Protein AF-Q1IQP2-F1 (afdb_monomer_lite)

Secondary structure (DSSP, 8-state):
--HHHHHHHHHHHHHHHHHSTTS-HHHHS-TTHHHHHH-HHHHHHHHHHHHHHHHHHHHHHTTPPPPPGGGSGGGG-----GGGS-HHHHHHHHHHHHHHHHHHHHTT----HHHHHHHHHTTPPP----HHHHHHHHHHHHHHHHHHHHTTTS-SS------S-TTS-HHHHHHHHHHHHHHHHHHHHT----------------

Structure (mmCIF, N/CA/C/O backbone):
data_AF-Q1IQP2-F1
#
_entry.id   AF-Q1IQP2-F1
#
loop_
_atom_site.group_PDB
_atom_site.id
_atom_site.type_symbol
_atom_site.label_atom_id
_atom_site.label_alt_id
_atom_site.label_comp_id
_atom_site.label_asym_id
_atom_site.label_entity_id
_atom_site.label_seq_id
_atom_site.pdbx_PDB_ins_code
_atom_site.Cartn_x
_atom_site.Cartn_y
_atom_site.Cartn_z
_atom_site.occupancy
_atom_site.B_iso_or_equiv
_atom_site.auth_seq_id
_atom_site.auth_comp_id
_atom_site.auth_asym_id
_atom_site.auth_atom_id
_atom_site.pdbx_PDB_model_num
ATOM 1 N N . MET A 1 1 ? -39.418 18.381 -36.602 1.00 51.91 1 MET A N 1
ATOM 2 C CA . MET A 1 1 ? -38.418 18.465 -35.511 1.00 51.91 1 MET A CA 1
ATOM 3 C C . MET A 1 1 ? -37.512 19.643 -35.802 1.00 51.91 1 MET A C 1
ATOM 5 O O . MET A 1 1 ? -36.887 19.654 -36.855 1.00 51.91 1 MET A O 1
ATOM 9 N N . THR A 1 2 ? -37.503 20.653 -34.937 1.00 49.53 2 THR A N 1
ATOM 10 C CA . THR A 1 2 ? -36.694 21.859 -35.136 1.00 49.53 2 THR A CA 1
ATOM 11 C C . THR A 1 2 ? -35.217 21.570 -34.835 1.00 49.53 2 THR A C 1
ATOM 13 O O . THR A 1 2 ? -34.918 20.785 -33.930 1.00 49.53 2 THR A O 1
ATOM 16 N N . PRO A 1 3 ? -34.275 22.181 -35.574 1.00 57.91 3 PRO A N 1
ATOM 17 C CA . PRO A 1 3 ? -32.841 21.912 -35.436 1.00 57.91 3 PRO A CA 1
ATOM 18 C C . PRO A 1 3 ? -32.289 22.174 -34.020 1.00 57.91 3 PRO A C 1
ATOM 20 O O . PRO A 1 3 ? -31.326 21.527 -33.619 1.00 57.91 3 PRO A O 1
ATOM 23 N N . GLY A 1 4 ? -32.945 23.018 -33.213 1.00 57.78 4 GLY A N 1
ATOM 24 C CA . GLY A 1 4 ? -32.554 23.281 -31.821 1.00 57.78 4 GLY A CA 1
ATOM 25 C C . GLY A 1 4 ? -32.746 22.107 -30.847 1.00 57.78 4 GLY A C 1
ATOM 26 O O . GLY A 1 4 ? -31.993 21.986 -29.886 1.00 57.78 4 GLY A O 1
ATOM 27 N N . GLY A 1 5 ? -33.691 21.193 -31.100 1.00 56.00 5 GLY A N 1
ATOM 28 C CA . GLY A 1 5 ? -33.971 20.076 -30.182 1.00 56.00 5 GLY A CA 1
ATOM 29 C C . GLY A 1 5 ? -32.922 18.957 -30.211 1.00 56.00 5 GLY A C 1
ATOM 30 O O . GLY A 1 5 ? -32.748 18.244 -29.227 1.00 56.00 5 GLY A O 1
ATOM 31 N N . ARG A 1 6 ? -32.191 18.809 -31.325 1.00 57.62 6 ARG A N 1
ATOM 32 C CA . ARG A 1 6 ? -31.167 17.760 -31.489 1.00 57.62 6 ARG A CA 1
ATOM 33 C C . ARG A 1 6 ? -29.842 18.109 -30.806 1.00 57.62 6 ARG A C 1
ATOM 35 O O . ARG A 1 6 ? -29.154 17.206 -30.344 1.00 57.62 6 ARG A O 1
ATOM 42 N N . LEU A 1 7 ? -29.513 19.399 -30.695 1.00 60.53 7 LEU A N 1
ATOM 43 C CA . LEU A 1 7 ? -28.287 19.856 -30.034 1.00 60.53 7 LEU A CA 1
ATOM 44 C C . LEU A 1 7 ? -28.379 19.716 -28.505 1.00 60.53 7 LEU A C 1
ATOM 46 O O . LEU A 1 7 ? -27.435 19.262 -27.866 1.00 60.53 7 LEU A O 1
ATOM 50 N N . ALA A 1 8 ? -29.540 20.038 -27.925 1.00 60.44 8 ALA A N 1
ATOM 51 C CA . ALA A 1 8 ? -29.762 19.937 -26.482 1.00 60.44 8 ALA A CA 1
ATOM 52 C C . ALA A 1 8 ? -29.688 18.484 -25.976 1.00 60.44 8 ALA A C 1
ATOM 54 O O . ALA A 1 8 ? -29.103 18.229 -24.926 1.00 60.44 8 ALA A O 1
ATOM 55 N N . LEU A 1 9 ? -30.207 17.520 -26.749 1.00 57.91 9 LEU A N 1
ATOM 56 C CA . LEU A 1 9 ? -30.157 16.098 -26.390 1.00 57.91 9 LEU A CA 1
ATOM 57 C C . LEU A 1 9 ? -28.721 15.535 -26.428 1.00 57.91 9 LEU A C 1
ATOM 59 O O . LEU A 1 9 ? -28.349 14.740 -25.569 1.00 57.91 9 LEU A O 1
ATOM 63 N N . ALA A 1 10 ? -27.896 15.974 -27.387 1.00 59.16 10 ALA A N 1
ATOM 64 C CA . ALA A 1 10 ? -26.500 15.544 -27.522 1.00 59.16 10 ALA A CA 1
ATOM 65 C C . ALA A 1 10 ? -25.591 16.091 -26.401 1.00 59.16 10 ALA A C 1
ATOM 67 O O . ALA A 1 10 ? -24.687 15.392 -25.938 1.00 59.16 10 ALA A O 1
ATOM 68 N N . ILE A 1 11 ? -25.862 17.310 -25.920 1.00 60.25 11 ILE A N 1
ATOM 69 C CA . ILE A 1 11 ? -25.155 17.910 -24.776 1.00 60.25 11 ILE A CA 1
ATOM 70 C C . ILE A 1 11 ? -25.535 17.193 -23.469 1.00 60.25 11 ILE A C 1
ATOM 72 O O . ILE A 1 11 ? -24.675 16.936 -22.632 1.00 60.25 11 ILE A O 1
ATOM 76 N N . TRP A 1 12 ? -26.800 16.791 -23.310 1.00 58.03 12 TRP A N 1
ATOM 77 C CA . TRP A 1 12 ? -27.242 16.037 -22.131 1.00 58.03 12 TRP A CA 1
ATOM 78 C C . TRP A 1 12 ? -26.679 14.605 -22.095 1.00 58.03 12 TRP A C 1
ATOM 80 O O . TRP A 1 12 ? -26.228 14.142 -21.051 1.00 58.03 12 TRP A O 1
ATOM 90 N N . LEU A 1 13 ? -26.619 13.923 -23.245 1.00 56.22 13 LEU A N 1
ATOM 91 C CA . LEU A 1 13 ? -26.043 12.575 -23.353 1.00 56.22 13 LEU A CA 1
ATOM 92 C C . LEU A 1 13 ? -24.529 12.540 -23.093 1.00 56.22 13 LEU A C 1
ATOM 94 O O . LEU A 1 13 ? -24.046 11.580 -22.498 1.00 56.22 13 LEU A O 1
ATOM 98 N N . THR A 1 14 ? -23.787 13.585 -23.470 1.00 57.03 14 THR A N 1
ATOM 99 C CA . THR A 1 14 ? -22.344 13.678 -23.178 1.00 57.03 14 THR A CA 1
ATOM 100 C C . THR A 1 14 ? -22.056 14.055 -21.720 1.00 57.03 14 THR A C 1
ATOM 102 O O . THR A 1 14 ? -21.098 13.530 -21.147 1.00 57.03 14 THR A O 1
ATOM 105 N N . LEU A 1 15 ? -22.907 14.866 -21.072 1.00 52.84 15 LEU A N 1
ATOM 106 C CA . LEU A 1 15 ? -22.779 15.168 -19.637 1.00 52.84 15 LEU A CA 1
ATOM 107 C C . LEU A 1 15 ? -23.058 13.956 -18.729 1.00 52.84 15 LEU A C 1
ATOM 109 O O . LEU A 1 15 ? -22.450 13.841 -17.669 1.00 52.84 15 LEU A O 1
ATOM 113 N N . CYS A 1 16 ? -23.941 13.034 -19.124 1.00 49.56 16 CYS A N 1
ATOM 114 C CA . CYS A 1 16 ? -24.227 11.842 -18.316 1.00 49.56 16 CYS A CA 1
ATOM 115 C C . CYS A 1 16 ? -23.138 10.759 -18.409 1.00 49.56 16 CYS A C 1
ATOM 117 O O . CYS A 1 16 ? -22.973 9.986 -17.467 1.00 49.56 16 CYS A O 1
ATOM 119 N N . THR A 1 17 ? -22.361 10.696 -19.496 1.00 50.50 17 THR A N 1
ATOM 120 C CA . THR A 1 17 ? -21.299 9.683 -19.641 1.00 50.50 17 THR A CA 1
ATOM 121 C C . THR A 1 17 ? -20.035 9.980 -18.837 1.00 50.50 17 THR A C 1
ATOM 123 O O . THR A 1 17 ? -19.325 9.047 -18.482 1.00 50.50 17 THR A O 1
ATOM 126 N N . THR A 1 18 ? -19.742 11.238 -18.496 1.00 50.31 18 THR A N 1
ATOM 127 C CA . THR A 1 18 ? -18.524 11.577 -17.732 1.00 50.31 18 THR A CA 1
ATOM 128 C C . THR A 1 18 ? -18.673 11.360 -16.227 1.00 50.31 18 THR A C 1
ATOM 130 O O . THR A 1 18 ? -17.676 11.133 -15.548 1.00 50.31 18 THR A O 1
ATOM 133 N N . ILE A 1 19 ? -19.902 11.352 -15.701 1.00 51.56 19 ILE A N 1
ATOM 134 C CA . ILE A 1 19 ? -20.169 11.155 -14.264 1.00 51.56 19 ILE A CA 1
ATOM 135 C C . ILE A 1 19 ? -20.046 9.668 -13.860 1.00 51.56 19 ILE A C 1
ATOM 137 O O . ILE A 1 19 ? -19.791 9.360 -12.701 1.00 51.56 19 ILE A O 1
ATOM 141 N N . LEU A 1 20 ? -20.143 8.733 -14.814 1.00 47.81 20 LEU A N 1
ATOM 142 C CA . LEU A 1 20 ? -20.064 7.282 -14.568 1.00 47.81 20 LEU A CA 1
ATOM 143 C C . LEU A 1 20 ? -18.645 6.684 -14.671 1.00 47.81 20 LEU A C 1
ATOM 145 O O . LEU A 1 20 ? -18.439 5.543 -14.266 1.00 47.81 20 LEU A O 1
ATOM 149 N N . VAL A 1 21 ? -17.658 7.415 -15.205 1.00 48.56 21 VAL A N 1
ATOM 150 C CA . VAL A 1 21 ? -16.350 6.845 -15.613 1.00 48.56 21 VAL A CA 1
ATOM 151 C C . VAL A 1 21 ? -15.321 6.727 -14.476 1.00 48.56 21 VAL A C 1
ATOM 153 O O . VAL A 1 21 ? -14.267 6.135 -14.676 1.00 48.56 21 VAL A O 1
ATOM 156 N N . ALA A 1 22 ? -15.616 7.182 -13.258 1.00 52.50 22 ALA A N 1
ATOM 157 C CA . ALA A 1 22 ? -14.663 7.088 -12.144 1.00 52.50 22 ALA A CA 1
ATOM 158 C C . ALA A 1 22 ? -15.268 6.561 -10.835 1.00 52.50 22 ALA A C 1
ATOM 160 O O . ALA A 1 22 ? -14.776 6.883 -9.757 1.00 52.50 22 ALA A O 1
ATOM 161 N N . GLN A 1 23 ? -16.318 5.734 -10.893 1.00 52.47 23 GLN A N 1
ATOM 162 C CA . GLN A 1 23 ? -16.555 4.832 -9.765 1.00 52.47 23 GLN A CA 1
ATOM 163 C C . GLN A 1 23 ? -15.395 3.834 -9.742 1.00 52.47 23 GLN A C 1
ATOM 165 O O . GLN A 1 23 ? -15.317 2.951 -10.597 1.00 52.47 23 GLN A O 1
ATOM 170 N N . GLU A 1 24 ? -14.465 4.019 -8.805 1.00 63.03 24 GLU A N 1
ATOM 171 C CA . GLU A 1 24 ? -13.370 3.084 -8.556 1.00 63.03 24 GLU A CA 1
ATOM 172 C C . GLU A 1 24 ? -13.949 1.677 -8.411 1.00 63.03 24 GLU A C 1
ATOM 174 O O . GLU A 1 24 ? -14.655 1.373 -7.446 1.00 63.03 24 GLU A O 1
ATOM 179 N N . ARG A 1 25 ? -13.698 0.813 -9.405 1.00 63.56 25 ARG A N 1
ATOM 180 C CA . ARG A 1 25 ? -14.297 -0.532 -9.476 1.00 63.56 25 ARG A CA 1
ATOM 181 C C . ARG A 1 25 ? -14.018 -1.353 -8.213 1.00 63.56 25 ARG A C 1
ATOM 183 O O . ARG A 1 25 ? -14.823 -2.214 -7.865 1.00 63.56 25 ARG A O 1
ATOM 190 N N . HIS A 1 26 ? -12.918 -1.059 -7.523 1.00 64.88 26 HIS A N 1
ATOM 191 C CA . HIS A 1 26 ? -12.489 -1.702 -6.278 1.00 64.88 26 HIS A CA 1
ATOM 192 C C . HIS A 1 26 ? -13.275 -1.227 -5.038 1.00 64.88 26 HIS A C 1
ATOM 194 O O . HIS A 1 26 ? -13.291 -1.930 -4.035 1.00 64.88 26 HIS A O 1
ATOM 200 N N . LEU A 1 27 ? -13.963 -0.080 -5.079 1.00 66.81 27 LEU A N 1
ATOM 201 C CA . LEU A 1 27 ? -14.775 0.403 -3.951 1.00 66.81 27 LEU A CA 1
ATOM 202 C C . LEU A 1 27 ? -16.202 -0.160 -3.960 1.00 66.81 27 LEU A C 1
ATOM 204 O O . LEU A 1 27 ? -16.804 -0.315 -2.904 1.00 66.81 27 LEU A O 1
ATOM 208 N N . GLY A 1 28 ? -16.753 -0.466 -5.139 1.00 66.81 28 GLY A N 1
ATOM 209 C CA . GLY A 1 28 ? -18.171 -0.814 -5.276 1.00 66.81 28 GLY A CA 1
ATOM 210 C C . GLY A 1 28 ? -18.542 -2.254 -4.907 1.00 66.81 28 GLY A C 1
ATOM 211 O O . GLY A 1 28 ? -19.655 -2.474 -4.447 1.00 66.81 28 GLY A O 1
ATOM 212 N N . ASN A 1 29 ? -17.642 -3.225 -5.113 1.00 67.62 29 ASN A N 1
ATOM 213 C CA . ASN A 1 29 ? -17.942 -4.664 -4.982 1.00 67.62 29 ASN A CA 1
ATOM 214 C C . ASN A 1 29 ? -16.791 -5.502 -4.390 1.00 67.62 29 ASN A C 1
ATOM 216 O O . ASN A 1 29 ? -16.867 -6.731 -4.385 1.00 67.62 29 ASN A O 1
ATOM 220 N N . ASP A 1 30 ? -15.704 -4.879 -3.930 1.00 82.19 30 ASP A N 1
ATOM 221 C CA . ASP A 1 30 ? -14.580 -5.625 -3.363 1.00 82.19 30 ASP A CA 1
ATOM 222 C C . ASP A 1 30 ? -14.780 -5.858 -1.860 1.00 82.19 30 ASP A C 1
ATOM 224 O O . ASP A 1 30 ? -15.168 -4.948 -1.126 1.00 82.19 30 ASP A O 1
ATOM 228 N N . SER A 1 31 ? -14.464 -7.058 -1.369 1.00 87.19 31 SER A N 1
ATOM 229 C CA . SER A 1 31 ? -14.453 -7.340 0.070 1.00 87.19 31 SER A CA 1
ATOM 230 C C . SER A 1 31 ? -13.366 -6.554 0.818 1.00 87.19 31 SER A C 1
ATOM 232 O O . SER A 1 31 ? -13.430 -6.441 2.037 1.00 87.19 31 SER A O 1
ATOM 234 N N . ALA A 1 32 ? -12.397 -5.968 0.105 1.00 92.94 32 ALA A N 1
ATOM 235 C CA . ALA A 1 32 ? -11.432 -5.018 0.653 1.00 92.94 32 ALA A CA 1
ATOM 236 C C . ALA A 1 32 ? -11.976 -3.579 0.799 1.00 92.94 32 ALA A C 1
ATOM 238 O O . ALA A 1 32 ? -11.322 -2.752 1.430 1.00 92.94 32 ALA A O 1
ATOM 239 N N . SER A 1 33 ? -13.169 -3.265 0.276 1.00 91.31 33 SER A N 1
ATOM 240 C CA . SER A 1 33 ? -13.751 -1.908 0.325 1.00 91.31 33 SER A CA 1
ATOM 241 C C . SER A 1 33 ? -13.885 -1.353 1.751 1.00 91.31 33 SER A C 1
ATOM 243 O O . SER A 1 33 ? -13.583 -0.183 1.996 1.00 91.31 33 SER A O 1
ATOM 245 N N . THR A 1 34 ? -14.244 -2.206 2.715 1.00 92.19 34 THR A N 1
ATOM 246 C CA . THR A 1 34 ? -14.273 -1.866 4.145 1.00 92.19 34 THR A CA 1
ATOM 247 C C . THR A 1 34 ? -12.898 -1.431 4.654 1.00 92.19 34 THR A C 1
ATOM 249 O O . THR A 1 34 ? -12.796 -0.456 5.390 1.00 92.19 34 THR A O 1
ATOM 252 N N . LEU A 1 35 ? -11.823 -2.098 4.225 1.00 94.12 35 LEU A N 1
ATOM 253 C CA . LEU A 1 35 ? -10.461 -1.734 4.615 1.00 94.12 35 LEU A CA 1
ATOM 254 C C . LEU A 1 35 ? -10.034 -0.392 4.008 1.00 94.12 35 LEU A C 1
ATOM 256 O O . LEU A 1 35 ? -9.416 0.410 4.700 1.00 94.12 35 LEU A O 1
ATOM 260 N N . PHE A 1 36 ? -10.388 -0.127 2.749 1.00 93.38 36 PHE A N 1
ATOM 261 C CA . PHE A 1 36 ? -10.094 1.155 2.094 1.00 93.38 36 PHE A CA 1
ATOM 262 C C . PHE A 1 36 ? -10.848 2.317 2.740 1.00 93.38 36 PHE A C 1
ATOM 264 O O . PHE A 1 36 ? -10.305 3.408 2.879 1.00 93.38 36 PHE A O 1
ATOM 271 N N . THR A 1 37 ? -12.071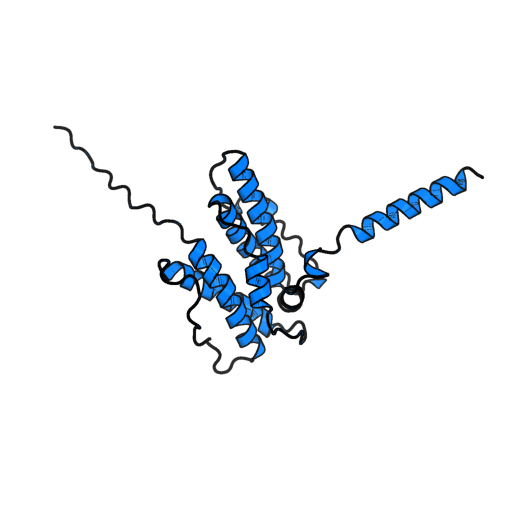 2.054 3.203 1.00 91.44 37 THR A N 1
ATOM 272 C CA . THR A 1 37 ? -12.873 3.034 3.943 1.00 91.44 37 THR A CA 1
ATOM 273 C C . THR A 1 37 ? -12.269 3.344 5.314 1.00 91.44 37 THR A C 1
ATOM 275 O O . THR A 1 37 ? -12.331 4.480 5.762 1.00 91.44 37 THR A O 1
ATOM 278 N N . GLU A 1 38 ? -11.683 2.356 5.988 1.00 93.06 38 GLU A N 1
ATOM 279 C CA . GLU A 1 38 ? -11.143 2.501 7.348 1.00 93.06 38 GLU A CA 1
ATOM 280 C C . GLU A 1 38 ? -9.680 2.986 7.372 1.00 93.06 38 GLU A C 1
ATOM 282 O O . GLU A 1 38 ? -9.243 3.598 8.347 1.00 93.06 38 GLU A O 1
ATOM 287 N N . SER A 1 39 ? -8.913 2.744 6.304 1.00 95.44 39 SER A N 1
ATOM 288 C CA . SER A 1 39 ? -7.498 3.111 6.209 1.00 95.44 39 SER A CA 1
ATOM 289 C C . SER A 1 39 ? -7.176 3.829 4.891 1.00 95.44 39 SER A C 1
ATOM 291 O O . SER A 1 39 ? -6.975 3.177 3.858 1.00 95.44 39 SER A O 1
ATOM 293 N N . PRO A 1 40 ? -7.018 5.169 4.930 1.00 96.06 40 PRO A N 1
ATOM 294 C CA . PRO A 1 40 ? -6.447 5.936 3.828 1.00 96.06 40 PRO A CA 1
ATOM 295 C C . PRO A 1 40 ? -5.109 5.365 3.341 1.00 96.06 40 PRO A C 1
ATOM 297 O O . PRO A 1 40 ? -4.851 5.376 2.138 1.00 96.06 40 PRO A O 1
ATOM 300 N N . PHE A 1 41 ? -4.269 4.840 4.246 1.00 97.69 41 PHE A N 1
ATOM 301 C CA . PHE A 1 41 ? -3.034 4.150 3.872 1.00 97.69 41 PHE A CA 1
ATOM 302 C C . PHE A 1 41 ? -3.311 2.942 2.973 1.00 97.69 41 PHE A C 1
ATOM 304 O O . PHE A 1 41 ? -2.711 2.832 1.907 1.00 97.69 41 PHE A O 1
ATOM 311 N N . ALA A 1 42 ? -4.211 2.038 3.374 1.00 97.00 42 ALA A N 1
ATOM 312 C CA . ALA A 1 42 ? -4.527 0.837 2.601 1.00 97.00 42 ALA A CA 1
ATOM 313 C C . ALA A 1 42 ? -5.134 1.176 1.230 1.00 97.00 42 ALA A C 1
ATOM 315 O O . ALA A 1 42 ? -4.808 0.526 0.235 1.00 97.00 42 ALA A O 1
ATOM 316 N N . HIS A 1 43 ? -5.969 2.219 1.168 1.00 96.25 43 HIS A N 1
ATOM 317 C CA . HIS A 1 43 ? -6.518 2.728 -0.091 1.00 96.25 43 HIS A CA 1
ATOM 318 C C . HIS A 1 43 ? -5.406 3.235 -1.012 1.00 96.25 43 HIS A C 1
ATOM 320 O O . HIS A 1 43 ? -5.265 2.761 -2.139 1.00 96.25 43 HIS A O 1
ATOM 326 N N . GLY A 1 44 ? -4.549 4.126 -0.506 1.00 97.50 44 GLY A N 1
ATOM 327 C CA . GLY A 1 44 ? -3.403 4.623 -1.261 1.00 97.50 44 GLY A CA 1
ATOM 328 C C . GLY A 1 44 ? -2.490 3.493 -1.720 1.00 97.50 44 GLY A C 1
ATOM 329 O O . GLY A 1 44 ? -2.092 3.467 -2.881 1.00 97.50 44 GLY A O 1
ATOM 330 N N . TYR A 1 45 ? -2.215 2.523 -0.845 1.00 98.25 45 TYR A N 1
ATOM 331 C CA . TYR A 1 45 ? -1.403 1.347 -1.150 1.00 98.25 45 TYR A CA 1
ATOM 332 C C . TYR A 1 45 ? -1.931 0.569 -2.352 1.00 98.25 45 TYR A C 1
ATOM 334 O O . TYR A 1 45 ? -1.147 0.243 -3.240 1.00 98.25 45 TYR A O 1
ATOM 342 N N . MET A 1 46 ? -3.237 0.318 -2.424 1.00 97.12 46 MET A N 1
ATOM 343 C CA . MET A 1 46 ? -3.831 -0.409 -3.545 1.00 97.12 46 MET A CA 1
ATOM 344 C C . MET A 1 46 ? -3.614 0.321 -4.882 1.00 97.12 46 MET A C 1
ATOM 346 O O . MET A 1 46 ? -3.117 -0.281 -5.834 1.00 97.12 46 MET A O 1
ATOM 350 N N . HIS A 1 47 ? -3.885 1.630 -4.937 1.00 96.75 47 HIS A N 1
ATOM 351 C CA . HIS A 1 47 ? -3.660 2.436 -6.147 1.00 96.75 47 HIS A CA 1
ATOM 352 C C . HIS A 1 47 ? -2.188 2.534 -6.528 1.00 96.75 47 HIS A C 1
ATOM 354 O O . HIS A 1 47 ? -1.824 2.443 -7.701 1.00 96.75 47 HIS A O 1
ATOM 360 N N . GLY A 1 48 ? -1.331 2.715 -5.524 1.00 98.19 48 GLY A N 1
ATOM 361 C CA . GLY A 1 48 ? 0.108 2.703 -5.705 1.00 98.19 48 GLY A CA 1
ATOM 362 C C . GLY A 1 48 ? 0.550 1.398 -6.342 1.00 98.19 48 GLY A C 1
ATOM 363 O O . GLY A 1 48 ? 1.238 1.419 -7.355 1.00 98.19 48 GLY A O 1
ATOM 364 N N . TYR A 1 49 ? 0.117 0.270 -5.781 1.00 98.19 49 TYR A N 1
ATOM 365 C CA . TYR A 1 49 ? 0.473 -1.059 -6.257 1.00 98.19 49 TYR A CA 1
ATOM 366 C C . TYR A 1 49 ? 0.029 -1.296 -7.699 1.00 98.19 49 TYR A C 1
ATOM 368 O O . TYR A 1 49 ? 0.839 -1.759 -8.497 1.00 98.19 49 TYR A O 1
ATOM 376 N N . GLU A 1 50 ? -1.202 -0.936 -8.068 1.00 97.44 50 GLU A N 1
ATOM 377 C CA . GLU A 1 50 ? -1.673 -1.026 -9.458 1.00 97.44 50 GLU A CA 1
ATOM 378 C C . GLU A 1 50 ? -0.806 -0.217 -10.420 1.00 97.44 50 GLU A C 1
ATOM 380 O O . GLU A 1 50 ? -0.354 -0.748 -11.437 1.00 97.44 50 GLU A O 1
ATOM 385 N N . ALA A 1 51 ? -0.525 1.042 -10.077 1.00 97.94 51 ALA A N 1
ATOM 386 C CA . ALA A 1 51 ? 0.325 1.898 -10.891 1.00 97.94 51 ALA A CA 1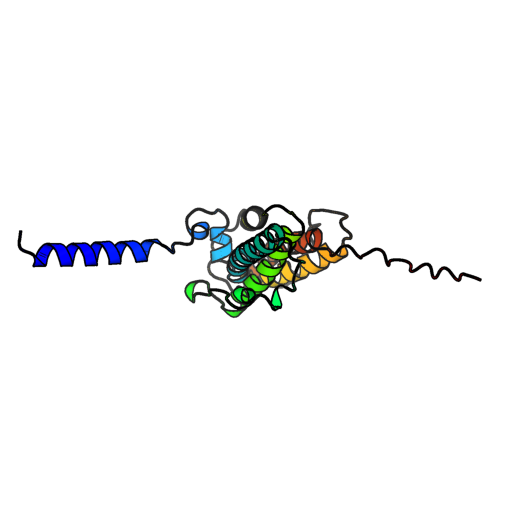
ATOM 387 C C . ALA A 1 51 ? 1.741 1.313 -11.009 1.00 97.94 51 ALA A C 1
ATOM 389 O O . ALA A 1 51 ? 2.251 1.136 -12.112 1.00 97.94 51 ALA A O 1
ATOM 390 N N . GLY A 1 52 ? 2.360 0.948 -9.887 1.00 98.19 52 GLY A N 1
ATOM 391 C CA . GLY A 1 52 ? 3.695 0.361 -9.861 1.00 98.19 52 GLY A CA 1
ATOM 392 C C . GLY A 1 52 ? 3.788 -0.914 -10.691 1.00 98.19 52 GLY A C 1
ATOM 393 O O . GLY A 1 52 ? 4.697 -1.038 -11.509 1.00 98.19 52 GLY A O 1
ATOM 394 N N . PHE A 1 53 ? 2.828 -1.827 -10.531 1.00 98.19 53 PHE A N 1
ATOM 395 C CA . PHE A 1 53 ? 2.775 -3.082 -11.278 1.00 98.19 53 PHE A CA 1
ATOM 396 C C . PHE A 1 53 ? 2.653 -2.830 -12.781 1.00 98.19 53 PHE A C 1
ATOM 398 O O . PHE A 1 53 ? 3.409 -3.399 -13.561 1.00 98.19 53 PHE A O 1
ATOM 405 N N . HIS A 1 54 ? 1.769 -1.915 -13.187 1.00 97.88 54 HIS A N 1
ATOM 406 C CA . HIS A 1 54 ? 1.618 -1.526 -14.587 1.00 97.88 54 HIS A CA 1
ATOM 407 C C . HIS A 1 54 ? 2.922 -0.976 -15.189 1.00 97.88 54 HIS A C 1
ATOM 409 O O . HIS A 1 54 ? 3.315 -1.374 -16.284 1.00 97.88 54 HIS A O 1
ATOM 415 N N . PHE A 1 55 ? 3.622 -0.088 -14.476 1.00 98.12 55 PHE A N 1
ATOM 416 C CA . PHE A 1 55 ? 4.890 0.465 -14.961 1.00 98.12 55 PHE A CA 1
ATOM 417 C C . PHE A 1 55 ? 6.031 -0.555 -14.966 1.00 98.12 55 PHE A C 1
ATOM 419 O O . PHE A 1 55 ? 6.891 -0.484 -15.843 1.00 98.12 55 PHE A O 1
ATOM 426 N N . GLY A 1 56 ? 6.049 -1.488 -14.013 1.00 97.69 56 GLY A N 1
ATOM 427 C CA . GLY A 1 56 ? 7.023 -2.577 -13.988 1.00 97.69 56 GLY A CA 1
ATOM 428 C C . GLY A 1 56 ? 6.816 -3.555 -15.144 1.00 97.69 56 GLY A C 1
ATOM 429 O O . GLY A 1 56 ? 7.777 -3.894 -15.826 1.00 97.69 56 GLY A O 1
ATOM 430 N N . ASP A 1 57 ? 5.566 -3.930 -15.421 1.00 98.00 57 ASP A N 1
ATOM 431 C CA . ASP A 1 57 ? 5.19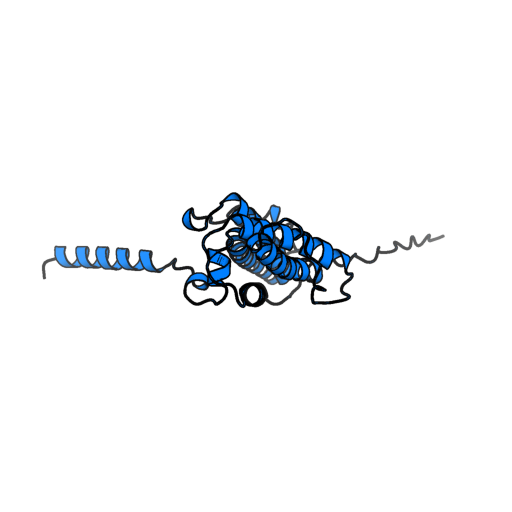1 -4.784 -16.556 1.00 98.00 57 ASP A CA 1
ATOM 432 C C . ASP A 1 57 ? 5.526 -4.113 -17.897 1.00 98.00 57 ASP A C 1
ATOM 434 O O . ASP A 1 57 ? 6.112 -4.732 -18.782 1.00 98.00 57 ASP A O 1
ATOM 438 N N . LEU A 1 58 ? 5.259 -2.809 -18.027 1.00 98.00 58 LEU A N 1
ATOM 439 C CA . LEU A 1 58 ? 5.646 -2.044 -19.212 1.00 98.00 58 LEU A CA 1
ATOM 440 C C . LEU A 1 58 ? 7.167 -2.029 -19.426 1.00 98.00 58 LEU A C 1
ATOM 442 O O . LEU A 1 58 ? 7.630 -2.200 -20.554 1.00 98.00 58 LEU A O 1
ATOM 446 N N . ASP A 1 59 ? 7.955 -1.798 -18.372 1.00 97.50 59 ASP A N 1
ATOM 447 C CA . ASP A 1 59 ? 9.416 -1.820 -18.481 1.00 97.50 59 ASP A CA 1
ATOM 448 C C . ASP A 1 59 ? 9.920 -3.227 -18.855 1.00 97.50 59 ASP A C 1
ATOM 450 O O . ASP A 1 59 ? 10.763 -3.339 -19.748 1.00 97.50 59 ASP A O 1
ATOM 454 N N . LEU A 1 60 ? 9.341 -4.286 -18.273 1.00 96.06 60 LEU A N 1
ATOM 455 C CA . LEU A 1 60 ? 9.640 -5.681 -18.609 1.00 96.06 60 LEU A CA 1
ATOM 456 C C . LEU A 1 60 ? 9.345 -5.990 -20.089 1.00 96.06 60 LEU A C 1
ATOM 458 O O . LEU A 1 60 ? 10.211 -6.500 -20.799 1.00 96.06 60 LEU A O 1
ATOM 462 N N . GLN A 1 61 ? 8.160 -5.624 -20.587 1.00 97.25 61 GLN A N 1
ATOM 463 C CA . GLN A 1 61 ? 7.746 -5.847 -21.982 1.00 97.25 61 GLN A CA 1
ATOM 464 C C . GLN A 1 61 ? 8.612 -5.090 -22.995 1.00 97.25 61 GLN A C 1
ATOM 466 O O . GLN A 1 61 ? 8.809 -5.552 -24.119 1.00 97.25 61 GLN A O 1
ATOM 471 N N . LEU A 1 62 ? 9.140 -3.927 -22.608 1.00 97.88 62 LEU A N 1
ATOM 472 C CA . LEU A 1 62 ? 10.039 -3.125 -23.438 1.00 97.88 62 LEU A CA 1
ATOM 473 C C . LEU A 1 62 ? 11.517 -3.525 -23.292 1.00 97.88 62 LEU A C 1
ATOM 475 O O . LEU A 1 62 ? 12.371 -2.870 -23.892 1.00 97.88 62 LEU A O 1
ATOM 479 N N . GLY A 1 63 ? 11.832 -4.556 -22.500 1.00 96.69 63 GLY A N 1
ATOM 480 C CA . GLY A 1 63 ? 13.203 -5.007 -22.255 1.00 96.69 63 GLY A CA 1
ATOM 481 C C . GLY A 1 63 ? 14.067 -3.960 -21.547 1.00 96.69 63 GLY A C 1
ATOM 482 O O . GLY A 1 63 ? 15.265 -3.864 -21.811 1.00 96.69 63 GLY A O 1
ATOM 483 N N . ARG A 1 64 ? 13.460 -3.120 -20.703 1.00 96.25 64 ARG A N 1
ATOM 484 C CA . ARG A 1 64 ? 14.172 -2.107 -19.920 1.00 96.25 64 ARG A CA 1
ATOM 485 C C . ARG A 1 64 ? 14.657 -2.704 -18.609 1.00 96.25 64 ARG A C 1
ATOM 487 O O . ARG A 1 64 ? 13.952 -3.469 -17.961 1.00 96.25 64 ARG A O 1
ATOM 494 N N . GLU A 1 65 ? 15.836 -2.266 -18.187 1.00 94.69 65 GLU A N 1
ATOM 495 C CA . GLU A 1 65 ? 16.328 -2.558 -16.843 1.00 94.69 65 GLU A CA 1
ATOM 496 C C . GLU A 1 65 ? 15.390 -1.960 -15.778 1.00 94.69 65 GLU A C 1
ATOM 498 O O . GLU A 1 65 ? 14.903 -0.835 -15.968 1.00 94.69 65 GLU A O 1
ATOM 503 N N . PRO A 1 66 ? 15.169 -2.657 -14.645 1.00 93.88 66 PRO A N 1
ATOM 504 C CA . PRO A 1 66 ? 14.421 -2.112 -13.521 1.00 93.88 66 PRO A CA 1
ATOM 505 C C . PRO A 1 66 ? 14.995 -0.767 -13.067 1.00 93.88 66 PRO A C 1
ATOM 507 O O . PRO A 1 66 ? 16.198 -0.613 -12.846 1.00 93.88 66 PRO A O 1
ATOM 510 N N . ARG A 1 67 ? 14.119 0.224 -12.915 1.00 95.00 67 ARG A N 1
ATOM 511 C CA . ARG A 1 67 ? 14.472 1.586 -12.500 1.00 95.00 67 ARG A CA 1
ATOM 512 C C . ARG A 1 67 ? 14.122 1.800 -11.035 1.00 95.00 67 ARG A C 1
ATOM 514 O O . ARG A 1 67 ? 13.277 1.105 -10.481 1.00 95.00 67 ARG A O 1
ATOM 521 N N . ASP A 1 68 ? 14.726 2.812 -10.418 1.00 95.75 68 ASP A N 1
ATOM 522 C CA . ASP A 1 68 ? 14.254 3.297 -9.120 1.00 95.75 68 ASP A CA 1
ATOM 523 C C . ASP A 1 68 ? 12.821 3.848 -9.273 1.00 95.75 68 ASP A C 1
ATOM 525 O O . ASP A 1 68 ? 12.624 4.824 -10.007 1.00 95.75 68 ASP A O 1
ATOM 529 N N . PRO A 1 69 ? 11.809 3.293 -8.579 1.00 95.62 69 PRO A N 1
ATOM 530 C CA . PRO A 1 69 ? 10.447 3.807 -8.662 1.00 95.62 69 PRO A CA 1
ATOM 531 C C . PRO A 1 69 ? 10.344 5.307 -8.360 1.00 95.62 69 PRO A C 1
ATOM 533 O O . PRO A 1 69 ? 9.511 5.989 -8.950 1.00 95.62 69 PRO A O 1
ATOM 536 N N . ALA A 1 70 ? 11.219 5.861 -7.512 1.00 95.81 70 ALA A N 1
ATOM 537 C CA . ALA A 1 70 ? 11.186 7.276 -7.143 1.00 95.81 70 ALA A CA 1
ATOM 538 C C . ALA A 1 70 ? 11.469 8.244 -8.312 1.00 95.81 70 ALA A C 1
ATOM 540 O O . ALA A 1 70 ? 11.114 9.429 -8.226 1.00 95.81 70 ALA A O 1
ATOM 541 N N . VAL A 1 71 ? 12.089 7.765 -9.400 1.00 96.69 71 VAL A N 1
ATOM 542 C CA . VAL A 1 71 ? 12.345 8.574 -10.605 1.00 96.69 71 VAL A CA 1
ATOM 543 C C . VAL A 1 71 ? 11.209 8.510 -11.628 1.00 96.69 71 VAL A C 1
ATOM 545 O O . VAL A 1 71 ? 11.184 9.317 -12.557 1.00 96.69 71 VAL A O 1
ATOM 548 N N . ILE A 1 72 ? 10.254 7.591 -11.465 1.00 96.88 72 ILE A N 1
ATOM 549 C CA . ILE A 1 72 ? 9.087 7.469 -12.343 1.00 96.88 72 ILE A CA 1
ATOM 550 C C . ILE A 1 72 ? 8.117 8.612 -12.022 1.00 96.88 72 ILE A C 1
ATOM 552 O O . ILE A 1 72 ? 7.824 8.887 -10.860 1.00 96.88 72 ILE A O 1
ATOM 556 N N . ALA A 1 73 ? 7.626 9.324 -13.039 1.00 96.38 73 ALA A N 1
ATOM 557 C CA . ALA A 1 73 ? 6.782 10.503 -12.825 1.00 96.38 73 ALA A CA 1
ATOM 558 C C . ALA A 1 73 ? 5.488 10.154 -12.070 1.00 96.38 73 ALA A C 1
ATOM 560 O O . ALA A 1 73 ? 5.064 10.898 -11.182 1.00 96.38 73 ALA A O 1
ATOM 561 N N . GLU A 1 74 ? 4.903 9.001 -12.380 1.00 96.50 74 GLU A N 1
ATOM 562 C CA . GLU A 1 74 ? 3.670 8.499 -11.780 1.00 96.50 74 GLU A CA 1
ATOM 563 C C . GLU A 1 74 ? 3.827 8.167 -10.301 1.00 96.50 74 GLU A C 1
ATOM 565 O O . GLU A 1 74 ? 2.889 8.388 -9.547 1.00 96.50 74 GLU A O 1
ATOM 570 N N . PHE A 1 75 ? 5.032 7.824 -9.839 1.00 96.06 75 PHE A N 1
ATOM 571 C CA . PHE A 1 75 ? 5.311 7.657 -8.411 1.00 96.06 75 PHE A CA 1
ATOM 572 C C . PHE A 1 75 ? 4.954 8.907 -7.586 1.00 96.06 75 PHE A C 1
ATOM 574 O O . PHE A 1 75 ? 4.629 8.807 -6.407 1.00 96.06 75 PHE A O 1
ATOM 581 N N . LYS A 1 76 ? 4.982 10.099 -8.200 1.00 93.69 76 LYS A N 1
ATOM 582 C CA . LYS A 1 76 ? 4.636 11.378 -7.556 1.00 93.69 76 LYS A CA 1
ATOM 583 C C . LYS A 1 76 ? 3.172 11.788 -7.766 1.00 93.69 76 LYS A C 1
ATOM 585 O O . LYS A 1 76 ? 2.742 12.778 -7.171 1.00 93.69 76 LYS A O 1
ATOM 590 N N . ARG A 1 77 ? 2.424 11.085 -8.624 1.00 93.75 77 ARG A N 1
ATOM 591 C CA . ARG A 1 77 ? 1.036 11.387 -9.010 1.00 93.75 77 ARG A CA 1
ATOM 592 C C . ARG A 1 77 ? 0.077 10.452 -8.273 1.00 93.75 77 ARG A C 1
ATOM 594 O O . ARG A 1 77 ? -0.500 9.548 -8.861 1.00 93.75 77 ARG A O 1
ATOM 601 N N . ASP A 1 78 ? -0.097 10.709 -6.981 1.00 90.81 78 ASP A N 1
ATOM 602 C CA . ASP A 1 78 ? -0.855 9.836 -6.073 1.00 90.81 78 ASP A CA 1
ATOM 603 C C . ASP A 1 78 ? -2.378 9.795 -6.338 1.00 90.81 78 ASP A C 1
ATOM 605 O O . ASP A 1 78 ? -3.052 8.850 -5.931 1.00 90.81 78 ASP A O 1
ATOM 609 N N . GLY A 1 79 ? -2.936 10.785 -7.043 1.00 92.50 79 GLY A N 1
ATOM 610 C CA . GLY A 1 79 ? -4.364 10.818 -7.376 1.00 92.50 79 GLY A CA 1
ATOM 611 C C . GLY A 1 79 ? -5.283 11.021 -6.166 1.00 92.50 79 GLY A C 1
ATOM 612 O O . GLY A 1 79 ? -6.474 10.731 -6.256 1.00 92.50 79 GLY A O 1
ATOM 613 N N . PHE A 1 80 ? -4.752 11.512 -5.040 1.00 95.38 80 PHE A N 1
ATOM 614 C CA . PHE A 1 80 ? -5.507 11.674 -3.799 1.00 95.38 80 PHE A CA 1
ATOM 615 C C . PHE A 1 80 ? -6.772 12.533 -3.964 1.00 95.38 80 PHE A C 1
ATOM 617 O O . PHE A 1 80 ? -6.729 13.627 -4.534 1.00 95.38 80 PHE A O 1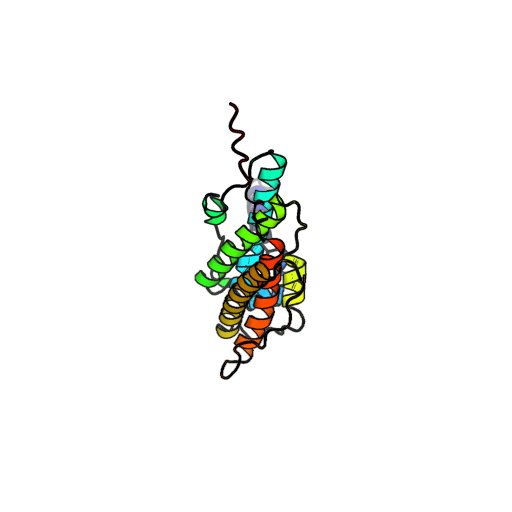
ATOM 624 N N . GLN A 1 81 ? -7.864 12.082 -3.345 1.00 93.81 81 GLN A N 1
ATOM 625 C CA . GLN A 1 81 ? -9.113 12.820 -3.187 1.00 93.81 81 GLN A CA 1
ATOM 626 C C . GLN A 1 81 ? -9.437 13.023 -1.704 1.00 93.81 81 GLN A C 1
ATOM 628 O O . GLN A 1 81 ? -9.234 12.130 -0.886 1.00 93.81 81 GLN A O 1
ATOM 633 N N . ASN A 1 82 ? -10.005 14.180 -1.348 1.00 91.69 82 ASN A N 1
ATOM 634 C CA . ASN A 1 82 ? -10.254 14.549 0.056 1.00 91.69 82 ASN A CA 1
ATOM 635 C C . ASN A 1 82 ? -11.146 13.555 0.820 1.00 91.69 82 ASN A C 1
ATOM 637 O O . ASN A 1 82 ? -11.012 13.422 2.033 1.00 91.69 82 ASN A O 1
ATOM 641 N N . TYR A 1 83 ? -12.051 12.860 0.129 1.00 89.44 83 TYR A N 1
ATOM 642 C CA . TYR A 1 83 ? -12.951 11.886 0.749 1.00 89.44 83 TYR A CA 1
ATOM 643 C C . TYR A 1 83 ? -12.278 10.535 1.050 1.00 89.44 83 TYR A C 1
ATOM 645 O O . TYR A 1 83 ? -12.875 9.723 1.746 1.00 89.44 83 TYR A O 1
ATOM 653 N N . PHE A 1 84 ? -11.034 10.313 0.606 1.00 90.69 84 PHE A N 1
ATOM 654 C CA . PHE A 1 84 ? -10.223 9.155 1.010 1.00 90.69 84 PHE A CA 1
ATOM 655 C C . PHE A 1 84 ? -9.663 9.287 2.435 1.00 90.69 84 PHE A C 1
ATOM 657 O O . PHE A 1 84 ? -9.057 8.352 2.942 1.00 90.69 84 PHE A O 1
ATOM 664 N N . GLY A 1 85 ? -9.804 10.451 3.083 1.00 91.94 85 GLY A N 1
ATOM 665 C CA . GLY A 1 85 ? -9.309 10.706 4.436 1.00 91.94 85 GLY A CA 1
ATOM 666 C C . GLY A 1 85 ? -7.965 11.440 4.465 1.00 91.94 85 GLY A C 1
ATOM 667 O O . GLY A 1 85 ? -7.806 12.502 3.865 1.00 91.94 85 GLY A O 1
ATOM 668 N N . SER A 1 86 ? -6.987 10.941 5.226 1.00 94.81 86 SER A N 1
ATOM 669 C CA . SER A 1 86 ? -5.708 11.642 5.427 1.00 94.81 86 SER A CA 1
ATOM 670 C C . SER A 1 86 ? -4.820 11.593 4.180 1.00 94.81 86 SER A C 1
ATOM 672 O O . SER A 1 86 ? -4.250 10.548 3.866 1.00 94.81 86 SER A O 1
ATOM 674 N N . LYS A 1 87 ? -4.605 12.746 3.525 1.00 96.00 87 LYS A N 1
ATOM 675 C CA . LYS A 1 87 ? -3.699 12.876 2.363 1.00 96.00 87 LYS A CA 1
ATOM 676 C C . LYS A 1 87 ? -2.304 12.321 2.620 1.00 96.00 87 LYS A C 1
ATOM 678 O O . LYS A 1 87 ? -1.729 11.668 1.758 1.00 96.00 87 LYS A O 1
ATOM 683 N N . SER A 1 88 ? -1.753 12.611 3.797 1.00 96.94 88 SER A N 1
ATOM 684 C CA . SER A 1 88 ? -0.414 12.152 4.172 1.00 96.94 88 SER A CA 1
ATOM 685 C C . SER A 1 88 ? -0.363 10.626 4.236 1.00 96.94 88 SER A C 1
ATOM 687 O O . SER A 1 88 ? 0.497 10.011 3.613 1.00 96.94 88 SER A O 1
ATOM 689 N N . SER A 1 89 ? -1.337 10.019 4.919 1.00 96.94 89 SER A N 1
ATOM 690 C CA . SER A 1 89 ? -1.403 8.566 5.085 1.00 96.94 89 SER A CA 1
ATOM 691 C C . SER A 1 89 ? -1.634 7.848 3.756 1.00 96.94 89 SER A C 1
ATOM 693 O O . SER A 1 89 ? -0.881 6.939 3.407 1.00 96.94 89 SER A O 1
ATOM 695 N N . TYR A 1 90 ? -2.573 8.350 2.950 1.00 97.44 90 TYR A N 1
ATOM 696 C CA . TYR A 1 90 ? -2.804 7.868 1.592 1.00 97.44 90 TYR A CA 1
ATOM 697 C C . TYR A 1 90 ? -1.537 7.936 0.736 1.00 97.44 90 TYR A C 1
ATOM 699 O O . TYR A 1 90 ? -1.175 6.962 0.086 1.00 97.44 90 TYR A O 1
ATOM 707 N N . LYS A 1 91 ? -0.810 9.058 0.766 1.00 97.88 91 LYS A N 1
ATOM 708 C CA . LYS A 1 91 ? 0.419 9.217 -0.017 1.00 97.88 91 LYS A CA 1
ATOM 709 C C . LYS A 1 91 ? 1.525 8.254 0.420 1.00 97.88 91 LYS A C 1
ATOM 711 O O . LYS A 1 91 ? 2.249 7.741 -0.433 1.00 97.88 91 LYS A O 1
ATOM 716 N N . PHE A 1 92 ? 1.665 7.998 1.723 1.00 97.75 92 PHE A N 1
ATOM 717 C CA . PHE A 1 92 ? 2.587 6.970 2.214 1.00 97.75 92 PHE A CA 1
ATOM 718 C C . PHE A 1 92 ? 2.208 5.591 1.683 1.00 97.75 92 PHE A C 1
ATOM 720 O O . PHE A 1 92 ? 3.064 4.922 1.105 1.00 97.75 92 PHE A O 1
ATOM 727 N N . GLY A 1 93 ? 0.928 5.231 1.798 1.00 98.25 93 GLY A N 1
ATOM 728 C CA . GLY A 1 93 ? 0.383 4.007 1.224 1.00 98.25 93 GLY A CA 1
ATOM 729 C C . GLY A 1 93 ? 0.704 3.896 -0.261 1.00 98.25 93 GLY A C 1
ATOM 730 O O . GLY A 1 93 ? 1.341 2.935 -0.673 1.00 98.25 93 GLY A O 1
ATOM 731 N N . TYR A 1 94 ? 0.367 4.920 -1.047 1.00 98.56 94 TYR A N 1
ATOM 732 C CA . TYR A 1 94 ? 0.612 4.975 -2.490 1.00 98.56 94 TYR A CA 1
ATOM 733 C C . TYR A 1 94 ? 2.075 4.732 -2.846 1.00 98.56 94 TYR A C 1
ATOM 735 O O . TYR A 1 94 ? 2.386 3.873 -3.667 1.00 98.56 94 TYR A O 1
ATOM 743 N N . HIS A 1 95 ? 3.003 5.433 -2.200 1.00 98.31 95 HIS A N 1
ATOM 744 C CA . HIS A 1 95 ? 4.425 5.237 -2.458 1.00 98.31 95 HIS A CA 1
ATOM 745 C C . HIS A 1 95 ? 4.917 3.829 -2.088 1.00 98.31 95 HIS A C 1
ATOM 747 O O . HIS A 1 95 ? 5.783 3.279 -2.770 1.00 98.31 95 HIS A O 1
ATOM 753 N N . ASP A 1 96 ? 4.427 3.256 -0.990 1.00 98.19 96 ASP A N 1
ATOM 754 C CA . ASP A 1 96 ? 4.816 1.911 -0.572 1.00 98.19 96 ASP A CA 1
ATOM 755 C C . ASP A 1 96 ? 4.219 0.837 -1.490 1.00 98.19 96 ASP A C 1
ATOM 757 O O . ASP A 1 96 ? 4.945 -0.060 -1.923 1.00 98.19 96 ASP A O 1
ATOM 761 N N . GLY A 1 97 ? 2.950 0.988 -1.866 1.00 98.19 97 GLY A N 1
ATOM 762 C CA . GLY A 1 97 ? 2.277 0.144 -2.845 1.00 98.19 97 GLY A CA 1
ATOM 763 C C . GLY A 1 97 ? 2.970 0.193 -4.199 1.00 98.19 97 GLY A C 1
ATOM 764 O O . GLY A 1 97 ? 3.287 -0.853 -4.753 1.00 98.19 97 GLY A O 1
ATOM 765 N N . PHE A 1 98 ? 3.313 1.385 -4.697 1.00 98.44 98 PHE A N 1
ATOM 766 C CA . PHE A 1 98 ? 3.994 1.547 -5.985 1.00 98.44 98 PHE A CA 1
ATOM 767 C C . PHE A 1 98 ? 5.311 0.785 -6.031 1.00 98.44 98 PHE A C 1
ATOM 769 O O . PHE A 1 98 ? 5.578 0.064 -6.991 1.00 98.44 98 PHE A O 1
ATOM 776 N N . ARG A 1 99 ? 6.129 0.892 -4.981 1.00 97.88 99 ARG A N 1
ATOM 777 C CA . ARG A 1 99 ? 7.379 0.127 -4.902 1.00 97.88 99 ARG A CA 1
ATOM 778 C C . ARG A 1 99 ? 7.124 -1.376 -4.886 1.00 97.88 99 ARG A C 1
ATOM 780 O O . ARG A 1 99 ? 7.830 -2.100 -5.581 1.00 97.88 99 ARG A O 1
ATOM 787 N N . ALA A 1 100 ? 6.135 -1.831 -4.117 1.00 97.69 100 ALA A N 1
ATOM 788 C CA . ALA A 1 100 ? 5.791 -3.246 -4.036 1.00 97.69 100 ALA A CA 1
ATOM 789 C C . ALA A 1 100 ? 5.293 -3.791 -5.384 1.00 97.69 100 ALA A C 1
ATOM 791 O O . ALA A 1 100 ? 5.804 -4.807 -5.839 1.00 97.69 100 ALA A O 1
ATOM 792 N N . GLY A 1 101 ? 4.374 -3.091 -6.054 1.00 98.00 101 GLY A N 1
ATOM 793 C CA . GLY A 1 101 ? 3.841 -3.489 -7.357 1.00 98.00 101 GLY A CA 1
ATOM 794 C C . GLY A 1 101 ? 4.900 -3.476 -8.458 1.00 98.00 101 GLY A C 1
ATOM 795 O O . GLY A 1 101 ? 5.003 -4.436 -9.215 1.00 98.00 101 GLY A O 1
ATOM 796 N N . TYR A 1 102 ? 5.736 -2.431 -8.514 1.00 97.88 102 TYR A N 1
ATOM 797 C CA . TYR A 1 102 ? 6.828 -2.346 -9.492 1.00 97.88 102 TYR A CA 1
ATOM 798 C C . TYR A 1 102 ? 7.850 -3.469 -9.295 1.00 97.88 102 TYR A C 1
ATOM 800 O O . TYR A 1 102 ? 8.276 -4.107 -10.257 1.00 97.88 102 TYR A O 1
ATOM 808 N N . SER A 1 103 ? 8.218 -3.742 -8.040 1.00 96.19 103 SER A N 1
ATOM 809 C CA . SER A 1 103 ? 9.097 -4.861 -7.705 1.00 96.19 103 SER A CA 1
ATOM 810 C C . SER A 1 103 ? 8.467 -6.201 -8.083 1.00 96.19 103 SER A C 1
ATOM 812 O O . SER A 1 103 ? 9.128 -7.006 -8.729 1.00 96.19 103 SER A O 1
ATOM 814 N N . ASP A 1 104 ? 7.198 -6.437 -7.748 1.00 96.56 104 ASP A N 1
ATOM 815 C CA . ASP A 1 104 ? 6.521 -7.689 -8.092 1.00 96.56 104 ASP A CA 1
ATOM 816 C C . ASP A 1 104 ? 6.503 -7.904 -9.619 1.00 96.56 104 ASP A C 1
ATOM 818 O O . ASP A 1 104 ? 6.910 -8.965 -10.083 1.00 96.56 104 ASP A O 1
ATOM 822 N N . ALA A 1 105 ? 6.138 -6.890 -10.410 1.00 96.88 105 ALA A N 1
ATOM 823 C CA . ALA A 1 105 ? 6.095 -7.006 -11.869 1.00 96.88 105 ALA A CA 1
ATOM 824 C C . ALA A 1 105 ? 7.480 -7.252 -12.499 1.00 96.88 105 ALA A C 1
ATOM 826 O O . ALA A 1 105 ? 7.634 -8.143 -13.330 1.00 96.88 105 ALA A O 1
ATOM 827 N N . THR A 1 106 ? 8.508 -6.511 -12.073 1.00 95.94 106 THR A N 1
ATOM 828 C CA . THR A 1 106 ? 9.880 -6.661 -12.607 1.00 95.94 106 THR A CA 1
ATOM 829 C C . THR A 1 106 ? 10.566 -7.968 -12.194 1.00 95.94 106 THR A C 1
ATOM 831 O O . THR A 1 106 ? 11.531 -8.376 -12.836 1.00 95.94 106 THR A O 1
ATOM 834 N N . HIS A 1 107 ? 10.067 -8.647 -11.156 1.00 93.88 107 HIS A N 1
ATOM 835 C CA . HIS A 1 107 ? 10.492 -9.995 -10.763 1.00 93.88 107 HIS A CA 1
ATOM 836 C C . HIS A 1 107 ? 9.541 -11.097 -11.258 1.00 93.88 107 HIS A C 1
ATOM 838 O O . HIS A 1 107 ? 9.647 -12.233 -10.789 1.00 93.88 107 HIS A O 1
ATOM 844 N N . GLU A 1 108 ? 8.615 -10.774 -12.168 1.00 94.69 108 GLU A N 1
ATOM 845 C CA . GLU A 1 108 ? 7.640 -11.713 -12.744 1.00 94.69 108 GLU A CA 1
ATOM 846 C C . GLU A 1 108 ? 6.754 -12.397 -11.681 1.00 94.69 108 GLU A C 1
ATOM 848 O O . GLU A 1 108 ? 6.310 -13.537 -11.833 1.00 94.69 108 GLU A O 1
ATOM 853 N N . LEU A 1 109 ? 6.489 -11.703 -10.570 1.00 93.94 109 LEU A N 1
ATOM 854 C CA . LEU A 1 109 ? 5.572 -12.158 -9.529 1.00 93.94 109 LEU A CA 1
ATOM 855 C C . LEU A 1 109 ? 4.120 -11.813 -9.899 1.00 93.94 109 LEU A C 1
ATOM 857 O O . LEU A 1 109 ? 3.855 -10.792 -10.537 1.00 93.94 109 LEU A O 1
ATOM 861 N N . PRO A 1 110 ? 3.141 -12.635 -9.476 1.00 95.50 110 PRO A N 1
ATOM 862 C CA . PRO A 1 110 ? 1.738 -12.363 -9.752 1.00 95.50 110 PRO A CA 1
ATOM 863 C C . PRO A 1 110 ? 1.243 -11.118 -9.007 1.00 95.50 110 PRO A C 1
ATOM 865 O O . PRO A 1 110 ? 1.667 -10.829 -7.886 1.00 95.50 110 PRO A O 1
ATOM 868 N N . PHE A 1 111 ? 0.249 -10.444 -9.590 1.00 96.25 111 PHE A N 1
ATOM 869 C CA . PHE A 1 111 ? -0.488 -9.371 -8.927 1.00 96.25 111 PHE A CA 1
ATOM 870 C C . PHE A 1 111 ? -1.192 -9.906 -7.668 1.00 96.25 111 PHE A C 1
ATOM 872 O O . PHE A 1 111 ? -2.194 -10.620 -7.755 1.00 96.25 111 PHE A O 1
ATOM 879 N N . ARG A 1 112 ? -0.678 -9.568 -6.480 1.00 95.62 112 ARG A N 1
ATOM 880 C CA . ARG A 1 112 ? -1.130 -10.156 -5.200 1.00 95.62 112 ARG A CA 1
ATOM 881 C C . ARG A 1 112 ? -1.807 -9.176 -4.244 1.00 95.62 112 ARG A C 1
ATOM 883 O O . ARG A 1 112 ? -2.383 -9.621 -3.250 1.00 95.62 112 ARG A O 1
ATOM 890 N N . ALA A 1 113 ? -1.770 -7.871 -4.523 1.00 95.56 113 ALA A N 1
ATOM 891 C CA . ALA A 1 113 ? -2.307 -6.848 -3.620 1.00 95.56 113 ALA A CA 1
ATOM 892 C C . ALA A 1 113 ? -3.773 -7.092 -3.241 1.00 95.56 113 ALA A C 1
ATOM 894 O O . ALA A 1 113 ? -4.079 -7.132 -2.053 1.00 95.56 113 ALA A O 1
ATOM 895 N N . ILE A 1 114 ? -4.654 -7.353 -4.215 1.00 93.56 114 ILE A N 1
ATOM 896 C CA . ILE A 1 114 ? -6.087 -7.582 -3.954 1.00 93.56 114 ILE A CA 1
ATOM 897 C C . ILE A 1 114 ? -6.302 -8.755 -2.996 1.00 93.56 114 ILE A C 1
ATOM 899 O O . ILE A 1 114 ? -7.011 -8.611 -2.006 1.00 93.56 114 ILE A O 1
ATOM 903 N N . VAL A 1 115 ? -5.677 -9.909 -3.245 1.00 94.19 115 VAL A N 1
ATOM 904 C CA . VAL A 1 115 ? -5.854 -11.094 -2.386 1.00 94.19 115 VAL A CA 1
ATOM 905 C C . VAL A 1 115 ? -5.374 -10.805 -0.964 1.00 94.19 115 VAL A C 1
ATOM 907 O O . VAL A 1 115 ? -6.065 -11.128 0.001 1.00 94.19 115 VAL A O 1
ATOM 910 N N . ASN A 1 116 ? -4.223 -10.142 -0.830 1.00 94.69 116 ASN A N 1
ATOM 911 C CA . ASN A 1 116 ? -3.671 -9.786 0.473 1.00 94.69 116 ASN A CA 1
ATOM 912 C C . ASN A 1 116 ? -4.584 -8.803 1.222 1.00 94.69 116 ASN A C 1
ATOM 914 O O . ASN A 1 116 ? -4.870 -9.015 2.397 1.00 94.69 116 ASN A O 1
ATOM 918 N N . LEU A 1 117 ? -5.074 -7.761 0.546 1.00 95.62 117 LEU A N 1
ATOM 919 C CA . LEU A 1 117 ? -5.941 -6.737 1.134 1.00 95.62 117 LEU A CA 1
ATOM 920 C C . LEU A 1 117 ? -7.320 -7.287 1.504 1.00 95.62 117 LEU A C 1
ATOM 922 O O . LEU A 1 117 ? -7.842 -6.934 2.556 1.00 95.62 117 LEU A O 1
ATOM 926 N N . ARG A 1 118 ? -7.882 -8.202 0.705 1.00 95.00 118 ARG A N 1
ATOM 927 C CA . ARG A 1 118 ? -9.124 -8.912 1.051 1.00 95.00 118 ARG A CA 1
ATOM 928 C C . ARG A 1 118 ? -8.961 -9.732 2.319 1.00 95.00 118 ARG A C 1
ATOM 930 O O . ARG A 1 118 ? -9.791 -9.618 3.214 1.00 95.00 118 ARG A O 1
ATOM 937 N N . GLN A 1 119 ? -7.867 -10.481 2.432 1.00 94.25 119 GLN A N 1
ATOM 938 C CA . GLN A 1 119 ? -7.558 -11.220 3.653 1.00 94.25 119 GLN A CA 1
ATOM 939 C C . GLN A 1 119 ? -7.372 -10.269 4.845 1.00 94.25 119 GLN A C 1
ATOM 941 O O . GLN A 1 119 ? -7.896 -10.505 5.929 1.00 94.25 119 GLN A O 1
ATOM 946 N N . ALA A 1 120 ? -6.682 -9.144 4.646 1.00 94.12 120 ALA A N 1
ATOM 947 C CA . ALA A 1 120 ? -6.542 -8.117 5.672 1.00 94.12 120 ALA A CA 1
ATOM 948 C C . ALA A 1 120 ? -7.847 -7.368 5.980 1.00 94.12 120 ALA A C 1
ATOM 950 O O . ALA A 1 120 ? -7.884 -6.664 6.983 1.00 94.12 120 ALA A O 1
ATOM 951 N N . ALA A 1 121 ? -8.908 -7.524 5.190 1.00 94.88 121 ALA A N 1
ATOM 952 C CA . ALA A 1 121 ? -10.240 -6.995 5.467 1.00 94.88 121 ALA A CA 1
ATOM 953 C C . ALA A 1 121 ? -11.165 -8.023 6.148 1.00 94.88 121 ALA A C 1
ATOM 955 O O . ALA A 1 121 ? -12.233 -7.652 6.631 1.00 94.88 121 ALA A O 1
ATOM 956 N N . GLU A 1 122 ? -10.774 -9.301 6.242 1.00 94.12 122 GLU A N 1
ATOM 957 C CA . GLU A 1 122 ? -11.622 -10.351 6.823 1.00 94.12 122 GLU A CA 1
ATOM 958 C C . GLU A 1 122 ? -12.040 -10.017 8.260 1.00 94.12 122 GLU A C 1
ATOM 960 O O . GLU A 1 122 ? -11.215 -9.668 9.110 1.00 94.12 122 GLU A O 1
ATOM 965 N N . GLY A 1 123 ? -13.346 -10.089 8.530 1.00 92.31 123 GLY A N 1
ATOM 966 C CA . GLY A 1 123 ? -13.926 -9.769 9.836 1.00 92.31 123 GLY A CA 1
ATOM 967 C C . GLY A 1 123 ? -13.838 -8.292 10.239 1.00 92.31 123 GLY A C 1
ATOM 968 O O . GLY A 1 123 ? -14.153 -7.965 11.381 1.00 92.31 123 GLY A O 1
ATOM 969 N N . LEU A 1 124 ? -13.397 -7.394 9.349 1.00 92.00 124 LEU A N 1
ATOM 970 C CA . LEU A 1 124 ? -13.417 -5.960 9.613 1.00 92.00 124 LEU A CA 1
ATOM 971 C C . LEU A 1 124 ? -14.851 -5.446 9.461 1.00 92.00 124 LEU A C 1
ATOM 973 O O . LEU A 1 124 ? -15.439 -5.492 8.383 1.00 92.00 124 LEU A O 1
ATOM 977 N N . THR A 1 125 ? -15.416 -4.951 10.554 1.00 87.31 125 THR A N 1
ATOM 978 C CA . THR A 1 125 ? -16.675 -4.205 10.538 1.00 87.31 125 THR A CA 1
ATOM 979 C C . THR A 1 125 ? -16.353 -2.719 10.470 1.00 87.31 125 THR A C 1
ATOM 981 O O . THR A 1 125 ? -15.558 -2.262 11.291 1.00 87.31 125 THR A O 1
ATOM 984 N N . VAL A 1 126 ? -16.981 -1.976 9.553 1.00 76.75 126 VAL A N 1
ATOM 985 C CA . VAL A 1 126 ? -16.861 -0.508 9.491 1.00 76.75 126 VAL A CA 1
ATOM 986 C C . VAL A 1 126 ? -17.316 0.063 10.834 1.00 76.75 126 VAL A C 1
ATOM 988 O O . VAL A 1 126 ? -18.461 -0.160 11.234 1.00 76.75 126 VAL A O 1
ATOM 991 N N . LYS A 1 127 ? -16.431 0.756 11.550 1.00 70.31 127 LYS A N 1
ATOM 992 C CA . LYS A 1 127 ? -16.750 1.351 12.859 1.00 70.31 127 LYS A CA 1
ATOM 993 C C . LYS A 1 127 ? -16.689 2.876 12.847 1.00 70.31 127 LYS A C 1
ATOM 995 O O . LYS A 1 127 ? -17.261 3.470 13.756 1.00 70.31 127 LYS A O 1
ATOM 1000 N N . SER A 1 128 ? -16.078 3.484 11.823 1.00 60.44 128 SER A N 1
ATOM 1001 C CA . SER A 1 128 ? -15.894 4.927 11.552 1.00 60.44 128 SER A CA 1
ATOM 1002 C C . SER A 1 128 ? -14.459 5.105 11.042 1.00 60.44 128 SER A C 1
ATOM 1004 O O . SER A 1 128 ? -13.603 4.325 11.424 1.00 60.44 128 SER A O 1
ATOM 1006 N N . LEU A 1 129 ? -14.154 6.143 10.253 1.00 62.28 129 LEU A N 1
ATOM 1007 C CA . LEU A 1 129 ? -12.778 6.542 9.896 1.00 62.28 129 LEU A CA 1
ATOM 1008 C C . LEU A 1 129 ? -11.973 6.910 11.164 1.00 62.28 129 LEU A C 1
ATOM 1010 O O . LEU A 1 129 ? -11.793 8.083 11.505 1.00 62.28 129 LEU A O 1
ATOM 1014 N N . VAL A 1 130 ? -11.521 5.904 11.911 1.00 70.00 130 VAL A N 1
ATOM 1015 C CA . VAL A 1 130 ? -10.855 6.062 13.202 1.00 70.00 130 VAL A CA 1
ATOM 1016 C C . VAL A 1 130 ? -9.354 6.142 12.955 1.00 70.00 130 VAL A C 1
ATOM 1018 O O . VAL A 1 130 ? -8.699 5.157 12.633 1.00 70.00 130 VAL A O 1
ATOM 1021 N N . ARG A 1 131 ? -8.789 7.338 13.151 1.00 87.75 131 ARG A N 1
ATOM 1022 C CA . ARG A 1 131 ? -7.345 7.614 13.046 1.00 87.75 131 ARG A CA 1
ATOM 1023 C C . ARG A 1 131 ? -6.449 6.542 13.713 1.00 87.75 131 ARG A C 1
ATOM 1025 O O . ARG A 1 131 ? -5.483 6.141 13.071 1.00 87.75 131 ARG A O 1
ATOM 1032 N N . PRO A 1 132 ? -6.764 6.024 14.922 1.00 93.50 132 PRO A N 1
ATOM 1033 C CA . PRO A 1 132 ? -6.060 4.885 15.512 1.00 93.50 132 PRO A CA 1
ATOM 1034 C C . PRO A 1 132 ? -5.907 3.650 14.614 1.00 93.50 132 PRO A C 1
ATOM 1036 O O . PRO A 1 132 ? -4.820 3.080 14.593 1.00 93.50 132 PRO A O 1
ATOM 1039 N N . PHE A 1 133 ? -6.944 3.244 13.871 1.00 94.44 133 PHE A N 1
ATOM 1040 C CA . PHE A 1 133 ? -6.870 2.072 12.993 1.00 94.44 133 PHE A CA 1
ATOM 1041 C C . PHE A 1 133 ? -5.858 2.288 11.866 1.00 94.44 133 PHE A C 1
ATOM 1043 O O . PHE A 1 133 ? -4.988 1.447 11.650 1.00 94.44 133 PHE A O 1
ATOM 1050 N N . ASP A 1 134 ? -5.935 3.431 11.182 1.00 95.75 134 ASP A N 1
ATOM 1051 C CA . ASP A 1 134 ? -5.030 3.772 10.081 1.00 95.75 134 ASP A CA 1
ATOM 1052 C C . ASP A 1 134 ? -3.575 3.946 10.545 1.00 95.75 134 ASP A C 1
ATOM 1054 O O . ASP A 1 134 ? -2.656 3.431 9.905 1.00 95.75 134 ASP A O 1
ATOM 1058 N N . ASP A 1 135 ? -3.355 4.608 11.689 1.00 95.38 135 ASP A N 1
ATOM 1059 C CA . ASP A 1 135 ? -2.022 4.728 12.292 1.00 95.38 135 ASP A CA 1
ATOM 1060 C C . ASP A 1 135 ? -1.457 3.340 12.643 1.00 95.38 135 ASP A C 1
ATOM 1062 O O . ASP A 1 135 ? -0.320 3.028 12.281 1.00 95.38 135 ASP A O 1
ATOM 1066 N N . GLY A 1 136 ? -2.276 2.474 13.251 1.00 94.94 136 GLY A N 1
ATOM 1067 C CA . GLY A 1 136 ? -1.917 1.085 13.521 1.00 94.94 136 GLY A CA 1
ATOM 1068 C C . GLY A 1 136 ? -1.557 0.333 12.246 1.00 94.94 136 GLY A C 1
ATOM 1069 O O . GLY A 1 136 ? -0.498 -0.287 12.178 1.00 94.94 136 GLY A O 1
ATOM 1070 N N . PHE A 1 137 ? -2.388 0.428 11.206 1.00 96.19 137 PHE A N 1
ATOM 1071 C CA . PHE A 1 137 ? -2.161 -0.237 9.924 1.00 96.19 137 PHE A CA 1
ATOM 1072 C C . PHE A 1 137 ? -0.836 0.178 9.281 1.00 96.19 137 PHE A C 1
ATOM 1074 O O . PHE A 1 137 ? -0.042 -0.684 8.898 1.00 96.19 137 PHE A O 1
ATOM 1081 N N . ARG A 1 138 ? -0.553 1.482 9.211 1.00 96.75 138 ARG A N 1
ATOM 1082 C CA . ARG A 1 138 ? 0.706 2.013 8.666 1.00 96.75 138 ARG A CA 1
ATOM 1083 C C . ARG A 1 138 ? 1.927 1.516 9.447 1.00 96.75 138 ARG A C 1
ATOM 1085 O O . ARG A 1 138 ? 2.924 1.094 8.848 1.00 96.75 138 ARG A O 1
ATOM 1092 N N . ASP A 1 139 ? 1.865 1.574 10.774 1.00 96.06 139 ASP A N 1
ATOM 1093 C CA . ASP A 1 139 ? 2.973 1.172 11.645 1.00 96.06 139 ASP A CA 1
ATOM 1094 C C . ASP A 1 139 ? 3.211 -0.344 11.553 1.00 96.06 139 ASP A C 1
ATOM 1096 O O . ASP A 1 139 ? 4.348 -0.801 11.391 1.00 96.06 139 ASP A O 1
ATOM 1100 N N . GLY A 1 140 ? 2.123 -1.118 11.558 1.00 95.81 140 GLY A N 1
ATOM 1101 C CA . GLY A 1 140 ? 2.121 -2.556 11.328 1.00 95.81 140 GLY A CA 1
ATOM 1102 C C . GLY A 1 140 ? 2.764 -2.907 9.995 1.00 95.81 140 GLY A C 1
ATOM 1103 O O . GLY A 1 140 ? 3.703 -3.698 9.970 1.00 95.81 140 GLY A O 1
ATOM 1104 N N . TYR A 1 141 ? 2.335 -2.275 8.900 1.00 97.25 141 TYR A N 1
ATOM 1105 C CA . TYR A 1 141 ? 2.911 -2.476 7.568 1.00 97.25 141 TYR A CA 1
ATOM 1106 C C . TYR A 1 141 ? 4.421 -2.219 7.547 1.00 97.25 141 TYR A C 1
ATOM 1108 O O . TYR A 1 141 ? 5.198 -3.058 7.083 1.00 97.25 141 TYR A O 1
ATOM 1116 N N . SER A 1 142 ? 4.860 -1.100 8.122 1.00 95.81 142 SER A N 1
ATOM 1117 C CA . SER A 1 142 ? 6.280 -0.744 8.189 1.00 95.81 142 SER A CA 1
ATOM 1118 C C . SER A 1 142 ? 7.102 -1.776 8.973 1.00 95.81 142 SER A C 1
ATOM 1120 O O . SER A 1 142 ? 8.188 -2.176 8.539 1.00 95.81 142 SER A O 1
ATOM 1122 N N . HIS A 1 143 ? 6.579 -2.247 10.109 1.00 94.44 143 HIS A N 1
ATOM 1123 C CA . HIS A 1 143 ? 7.189 -3.310 10.910 1.00 94.44 143 HIS A CA 1
ATOM 1124 C C . HIS A 1 143 ? 7.212 -4.656 10.190 1.00 94.44 143 HIS A C 1
ATOM 1126 O O . HIS A 1 143 ? 8.256 -5.312 10.163 1.00 94.44 143 HIS A O 1
ATOM 1132 N N . GLY A 1 144 ? 6.096 -5.033 9.570 1.00 93.94 144 GLY A N 1
ATOM 1133 C CA . GLY A 1 144 ? 5.961 -6.244 8.776 1.00 93.94 144 GLY A CA 1
ATOM 1134 C C . GLY A 1 144 ? 7.008 -6.285 7.678 1.00 93.94 144 GLY A C 1
ATOM 1135 O O . GLY A 1 144 ? 7.778 -7.236 7.613 1.00 93.94 144 GLY A O 1
ATOM 1136 N N . ARG A 1 145 ? 7.117 -5.219 6.879 1.00 94.69 145 ARG A N 1
ATOM 1137 C CA . ARG A 1 145 ? 8.061 -5.146 5.756 1.00 94.69 145 ARG A CA 1
ATOM 1138 C C . ARG A 1 145 ? 9.504 -5.347 6.183 1.00 94.69 145 ARG A C 1
ATOM 1140 O O . ARG A 1 145 ? 10.226 -6.118 5.558 1.00 94.69 145 ARG A O 1
ATOM 1147 N N . ARG A 1 146 ? 9.921 -4.693 7.266 1.00 93.19 146 ARG A N 1
ATOM 1148 C CA . ARG A 1 146 ? 11.262 -4.892 7.825 1.00 93.19 146 ARG A CA 1
ATOM 1149 C C . ARG A 1 146 ? 11.462 -6.341 8.266 1.00 93.19 146 ARG A C 1
ATOM 1151 O O . ARG A 1 146 ? 12.428 -6.970 7.846 1.00 93.19 146 ARG A O 1
ATOM 1158 N N . LYS A 1 147 ? 10.518 -6.895 9.032 1.00 91.81 147 LYS A N 1
ATOM 1159 C CA . LYS A 1 147 ? 10.628 -8.263 9.543 1.00 91.81 147 LYS A CA 1
ATOM 1160 C C . LYS A 1 147 ? 10.643 -9.308 8.424 1.00 91.81 147 LYS A C 1
ATOM 1162 O O . LYS A 1 147 ? 11.485 -10.195 8.452 1.00 91.81 147 LYS A O 1
ATOM 1167 N N . GLY A 1 148 ? 9.760 -9.183 7.435 1.00 91.44 148 GLY A N 1
ATOM 1168 C CA . GLY A 1 148 ? 9.714 -10.065 6.268 1.00 91.44 148 GLY A CA 1
ATOM 1169 C C . GLY A 1 148 ? 10.993 -9.993 5.436 1.00 91.44 148 GLY A C 1
ATOM 1170 O O . GLY A 1 148 ? 11.435 -11.011 4.913 1.00 91.44 148 GLY A O 1
ATOM 1171 N N . GLY A 1 149 ? 11.634 -8.822 5.365 1.00 90.69 149 GLY A N 1
ATOM 1172 C CA . GLY A 1 149 ? 12.940 -8.658 4.725 1.00 90.69 149 GLY A CA 1
ATOM 1173 C C . GLY A 1 149 ? 14.089 -9.341 5.479 1.00 90.69 149 GLY A C 1
ATOM 1174 O O . GLY A 1 149 ? 15.008 -9.873 4.861 1.00 90.69 149 GLY A O 1
ATOM 1175 N N . GLU A 1 150 ? 14.028 -9.354 6.811 1.00 89.81 150 GLU A N 1
ATOM 1176 C CA . GLU A 1 150 ? 15.033 -9.965 7.693 1.00 89.81 150 GLU A CA 1
ATOM 1177 C C . GLU A 1 150 ? 14.898 -11.493 7.806 1.00 89.81 150 GLU A C 1
ATOM 1179 O O . GLU A 1 150 ? 15.872 -12.168 8.128 1.00 89.81 150 GLU A O 1
ATOM 1184 N N . ASP A 1 151 ? 13.717 -12.053 7.529 1.00 83.88 151 ASP A N 1
ATOM 1185 C CA . ASP A 1 151 ? 13.402 -13.463 7.803 1.00 83.88 151 ASP A CA 1
ATOM 1186 C C . ASP A 1 151 ? 14.020 -14.466 6.812 1.00 83.88 151 ASP A C 1
ATOM 1188 O O . ASP A 1 151 ? 13.731 -15.656 6.866 1.00 83.88 151 ASP A O 1
ATOM 1192 N N . GLY A 1 152 ? 14.842 -14.007 5.861 1.00 78.25 152 GLY A N 1
ATOM 1193 C CA . GLY A 1 152 ? 15.647 -14.881 4.993 1.00 78.25 152 GLY A CA 1
ATOM 1194 C C . GLY A 1 152 ? 14.853 -15.871 4.130 1.00 78.25 152 GLY A C 1
ATOM 1195 O O . GLY A 1 152 ? 15.406 -16.874 3.688 1.00 78.25 152 GLY A O 1
ATOM 1196 N N . ARG A 1 153 ? 13.565 -15.595 3.893 1.00 79.00 153 ARG A N 1
ATOM 1197 C CA . ARG A 1 153 ? 12.605 -16.45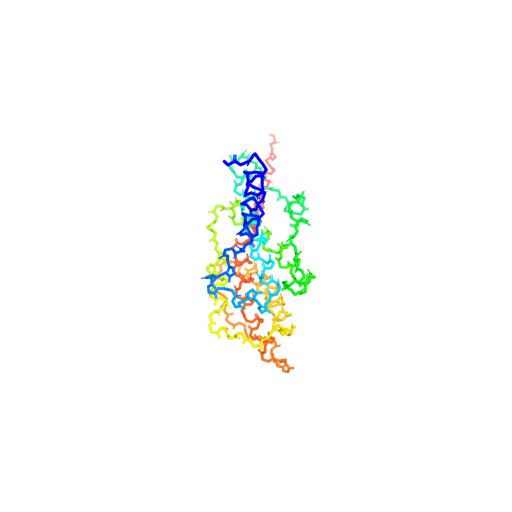0 3.178 1.00 79.00 153 ARG A CA 1
ATOM 1198 C C . ARG A 1 153 ? 12.235 -17.751 3.902 1.00 79.00 153 ARG A C 1
ATOM 1200 O O . ARG A 1 153 ? 11.818 -18.709 3.258 1.00 79.00 153 ARG A O 1
ATOM 1207 N N . VAL A 1 154 ? 12.361 -17.786 5.231 1.00 78.75 154 VAL A N 1
ATOM 1208 C CA . VAL A 1 154 ? 12.080 -18.985 6.039 1.00 78.75 154 VAL A CA 1
ATOM 1209 C C . VAL A 1 154 ? 10.583 -19.308 6.104 1.00 78.75 154 VAL A C 1
ATOM 1211 O O . VAL A 1 154 ? 10.217 -20.477 5.992 1.00 78.75 154 VAL A O 1
ATOM 1214 N N . ALA A 1 155 ? 9.709 -18.305 6.236 1.00 79.25 155 ALA A N 1
ATOM 1215 C CA . ALA A 1 155 ? 8.262 -18.509 6.287 1.00 79.25 155 ALA A CA 1
ATOM 1216 C C . ALA A 1 155 ? 7.512 -17.505 5.392 1.00 79.25 155 ALA A C 1
ATOM 1218 O O . ALA A 1 155 ? 7.700 -16.304 5.539 1.00 79.25 155 ALA A O 1
ATOM 1219 N N . PRO A 1 156 ? 6.622 -17.941 4.481 1.00 74.50 156 PRO A N 1
ATOM 1220 C CA . PRO A 1 156 ? 5.844 -17.020 3.639 1.00 74.50 156 PRO A CA 1
ATOM 1221 C C . PRO A 1 156 ? 4.741 -16.284 4.416 1.00 74.50 156 PRO A C 1
ATOM 1223 O O . PRO A 1 156 ? 4.099 -15.369 3.895 1.00 74.50 156 PRO A O 1
ATOM 1226 N N . GLN A 1 157 ? 4.483 -16.706 5.654 1.00 77.81 157 GLN A N 1
ATOM 1227 C CA . GLN A 1 157 ? 3.487 -16.126 6.538 1.00 77.81 157 GLN A CA 1
ATOM 1228 C C . GLN A 1 157 ? 4.170 -15.572 7.779 1.00 77.81 157 GLN A C 1
ATOM 1230 O O . GLN A 1 157 ? 5.067 -16.195 8.343 1.00 77.81 157 GLN A O 1
ATOM 1235 N N . ALA A 1 158 ? 3.697 -14.408 8.211 1.00 76.69 158 ALA A N 1
ATOM 1236 C CA . ALA A 1 158 ? 4.087 -13.835 9.480 1.00 76.69 158 ALA A CA 1
ATOM 1237 C C . ALA A 1 158 ? 3.775 -14.822 10.610 1.00 76.69 158 ALA A C 1
ATOM 1239 O O . ALA A 1 158 ? 2.624 -15.229 10.772 1.00 76.69 158 ALA A O 1
ATOM 1240 N N . ASN A 1 159 ? 4.768 -15.131 11.444 1.00 71.00 159 ASN A N 1
ATOM 1241 C CA . ASN A 1 159 ? 4.445 -15.569 12.795 1.00 71.00 159 ASN A CA 1
ATOM 1242 C C . ASN A 1 159 ? 3.709 -14.411 13.478 1.00 71.00 159 ASN A C 1
ATOM 1244 O O . ASN A 1 159 ? 4.206 -13.281 13.398 1.00 71.00 159 ASN A O 1
ATOM 1248 N N . PRO A 1 160 ? 2.544 -14.652 14.108 1.00 60.41 160 PRO A N 1
ATOM 1249 C CA . PRO A 1 160 ? 1.811 -13.602 14.791 1.00 60.41 160 PRO A CA 1
ATOM 1250 C C . PRO A 1 160 ? 2.740 -12.986 15.836 1.00 60.41 160 PRO A C 1
ATOM 1252 O O . PRO A 1 160 ? 3.085 -13.609 16.839 1.00 60.41 160 PRO A O 1
ATOM 1255 N N . ILE A 1 161 ? 3.219 -11.775 15.556 1.00 60.72 161 ILE A N 1
ATOM 1256 C CA . ILE A 1 161 ? 3.952 -10.989 16.539 1.00 60.72 161 ILE A CA 1
ATOM 1257 C C . ILE A 1 161 ? 2.945 -10.644 17.625 1.00 60.72 161 ILE A C 1
ATOM 1259 O O . ILE A 1 161 ? 1.833 -10.252 17.287 1.00 60.72 161 ILE A O 1
ATOM 1263 N N . ASN A 1 162 ? 3.332 -10.758 18.901 1.00 62.19 162 ASN A N 1
ATOM 1264 C CA . ASN A 1 162 ? 2.619 -10.080 19.980 1.00 62.19 162 ASN A CA 1
ATOM 1265 C C . ASN A 1 162 ? 2.685 -8.584 19.661 1.00 62.19 162 ASN A C 1
ATOM 1267 O O . ASN A 1 162 ? 3.759 -7.992 19.830 1.00 62.19 162 ASN A O 1
ATOM 1271 N N . PRO A 1 163 ? 1.615 -7.982 19.112 1.00 63.38 163 PRO A N 1
ATOM 1272 C CA . PRO A 1 163 ? 1.680 -6.591 18.705 1.00 63.38 163 PRO A CA 1
ATOM 1273 C C . PRO A 1 163 ? 2.005 -5.744 19.946 1.00 63.38 163 PRO A C 1
ATOM 1275 O O . PRO A 1 163 ? 1.709 -6.176 21.067 1.00 63.38 163 PRO A O 1
ATOM 1278 N N . PRO A 1 164 ? 2.622 -4.559 19.797 1.00 71.81 164 PRO A N 1
ATOM 1279 C CA . PRO A 1 164 ? 2.907 -3.661 20.916 1.00 71.81 164 PRO A CA 1
ATOM 1280 C C . PRO A 1 164 ? 1.605 -3.023 21.432 1.00 71.81 164 PRO A C 1
ATOM 1282 O O . PRO A 1 164 ? 1.441 -1.816 21.408 1.00 71.81 164 PRO A O 1
ATOM 1285 N N . CYS A 1 165 ? 0.648 -3.845 21.847 1.00 81.44 165 CYS A N 1
ATOM 1286 C CA . CYS A 1 165 ? -0.738 -3.480 22.112 1.00 81.44 165 CYS A CA 1
ATOM 1287 C C . CYS A 1 165 ? -1.032 -3.175 23.573 1.00 81.44 165 CYS A C 1
ATOM 1289 O O . CYS A 1 165 ? -2.146 -2.789 23.916 1.00 81.44 165 CYS A O 1
ATOM 1291 N N . LEU A 1 166 ? -0.045 -3.342 24.452 1.00 85.94 166 LEU A N 1
ATOM 1292 C CA . LEU A 1 166 ? -0.208 -3.026 25.863 1.00 85.94 166 LEU A CA 1
ATOM 1293 C C . LEU A 1 166 ? -0.445 -1.518 26.026 1.00 85.94 166 LEU A C 1
ATOM 1295 O O . LEU A 1 166 ? 0.455 -0.715 25.796 1.00 85.94 166 LEU A O 1
ATOM 1299 N N . GLY A 1 167 ? -1.665 -1.153 26.428 1.00 87.50 167 GLY A N 1
ATOM 1300 C CA . GLY A 1 167 ? -2.073 0.236 26.654 1.00 87.50 167 GLY A CA 1
ATOM 1301 C C . GLY A 1 167 ? -2.471 1.015 25.395 1.00 87.50 167 GLY A C 1
ATOM 1302 O O . GLY A 1 167 ? -2.638 2.230 25.486 1.00 87.50 167 GLY A O 1
ATOM 1303 N N . LEU A 1 168 ? -2.626 0.354 24.243 1.00 90.94 168 LEU A N 1
ATOM 1304 C CA . LEU A 1 168 ? -3.111 0.981 23.008 1.00 90.94 168 LEU A CA 1
ATOM 1305 C C . LEU A 1 168 ? -4.593 0.653 22.746 1.00 90.9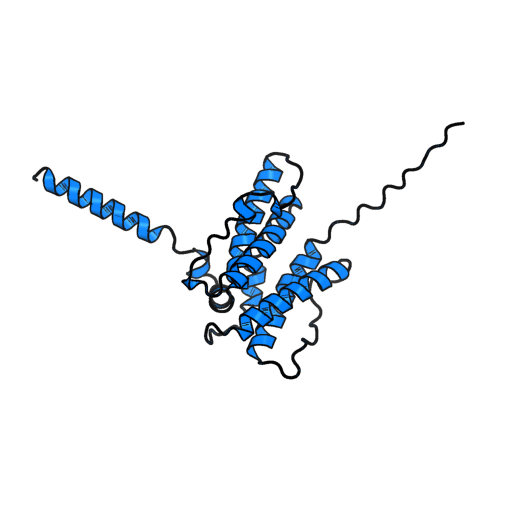4 168 LEU A C 1
ATOM 1307 O O . LEU A 1 168 ? -5.081 -0.358 23.249 1.00 90.94 168 LEU A O 1
ATOM 1311 N N . PRO A 1 169 ? -5.314 1.479 21.961 1.00 92.00 169 PRO A N 1
ATOM 1312 C CA . PRO A 1 169 ? -6.692 1.186 21.565 1.00 92.00 169 PRO A CA 1
ATOM 1313 C C . PRO A 1 169 ? -6.811 -0.104 20.741 1.00 92.00 169 PRO A C 1
ATOM 1315 O O . PRO A 1 169 ? -5.955 -0.386 19.895 1.00 92.00 169 PRO A O 1
ATOM 1318 N N . ASP A 1 170 ? -7.914 -0.835 20.912 1.00 90.75 170 ASP A N 1
ATOM 1319 C CA . ASP A 1 170 ? -8.198 -2.074 20.174 1.00 90.75 170 ASP A CA 1
ATOM 1320 C C . ASP A 1 170 ? -8.195 -1.855 18.651 1.00 90.75 170 ASP A C 1
ATOM 1322 O O . ASP A 1 170 ? -7.725 -2.706 17.892 1.00 90.75 170 ASP A O 1
ATOM 1326 N N . GLU A 1 171 ? -8.661 -0.693 18.183 1.00 92.00 171 GLU A N 1
ATOM 1327 C CA . GLU A 1 171 ? -8.657 -0.318 16.768 1.00 92.00 171 GLU A CA 1
ATOM 1328 C C . GLU A 1 171 ? -7.234 -0.204 16.215 1.00 92.00 171 GLU A C 1
ATOM 1330 O O . GLU A 1 171 ? -6.958 -0.710 15.127 1.00 92.00 171 GLU A O 1
ATOM 1335 N N . TYR A 1 172 ? -6.317 0.404 16.978 1.00 93.06 172 TYR A N 1
ATOM 1336 C CA . TYR A 1 172 ? -4.904 0.481 16.599 1.00 93.06 172 TYR A CA 1
ATOM 1337 C C . TYR A 1 172 ? -4.310 -0.919 16.488 1.00 93.06 172 TYR A C 1
ATOM 1339 O O . TYR A 1 172 ? -3.655 -1.246 15.502 1.00 93.06 172 TYR A O 1
ATOM 1347 N N . CYS A 1 173 ? -4.585 -1.772 17.470 1.00 92.44 173 CYS A N 1
ATOM 1348 C CA . CYS A 1 173 ? -4.116 -3.150 17.497 1.00 92.44 173 CYS A CA 1
ATOM 1349 C C . CYS A 1 173 ? -4.633 -3.983 16.327 1.00 92.44 173 CYS A C 1
ATOM 1351 O O . CYS A 1 173 ? -3.865 -4.717 15.694 1.00 92.44 173 CYS A O 1
ATOM 1353 N N . SER A 1 174 ? -5.917 -3.834 15.996 1.00 92.44 174 SER A N 1
ATOM 1354 C CA . SER A 1 174 ? -6.498 -4.485 14.828 1.00 92.44 174 SER A CA 1
ATOM 1355 C C . SER A 1 174 ? -5.867 -3.978 13.532 1.00 92.44 174 SER A C 1
ATOM 1357 O O . SER A 1 174 ? -5.514 -4.802 12.683 1.00 92.44 174 SER A O 1
ATOM 1359 N N . GLY A 1 175 ? -5.694 -2.661 13.385 1.00 94.25 175 GLY A N 1
ATOM 1360 C CA . GLY A 1 175 ? -5.014 -2.060 12.239 1.00 94.25 175 GLY A CA 1
ATOM 1361 C C . GLY A 1 175 ? -3.591 -2.593 12.104 1.00 94.25 175 GLY A C 1
ATOM 1362 O O . GLY A 1 175 ? -3.220 -3.102 11.048 1.00 94.25 175 GLY A O 1
ATOM 1363 N N . PHE A 1 176 ? -2.829 -2.585 13.199 1.00 94.88 176 PHE A N 1
ATOM 1364 C CA . PHE A 1 176 ? -1.450 -3.060 13.256 1.00 94.88 176 PHE A CA 1
ATOM 1365 C C . PHE A 1 176 ? -1.303 -4.501 12.789 1.00 94.88 176 PHE A C 1
ATOM 1367 O O . PHE A 1 176 ? -0.477 -4.773 11.920 1.00 94.88 176 PHE A O 1
ATOM 1374 N N . ALA A 1 177 ? -2.105 -5.430 13.311 1.00 93.56 177 ALA A N 1
ATOM 1375 C CA . ALA A 1 177 ? -2.017 -6.837 12.920 1.00 93.56 177 ALA A CA 1
ATOM 1376 C C . ALA A 1 177 ? -2.296 -7.044 11.416 1.00 93.56 177 ALA A C 1
ATOM 1378 O O . ALA A 1 177 ? -1.599 -7.808 10.736 1.00 93.56 177 ALA A O 1
ATOM 1379 N N . ARG A 1 178 ? -3.287 -6.321 10.877 1.00 94.38 178 ARG A N 1
ATOM 1380 C CA . ARG A 1 178 ? -3.658 -6.367 9.454 1.00 94.38 178 ARG A CA 1
ATOM 1381 C C . ARG A 1 178 ? -2.551 -5.779 8.577 1.00 94.38 178 ARG A C 1
ATOM 1383 O O . ARG A 1 178 ? -2.081 -6.453 7.661 1.00 94.38 178 ARG A O 1
ATOM 1390 N N . GLY A 1 179 ? -2.068 -4.584 8.913 1.00 96.00 179 GLY A N 1
ATOM 1391 C CA . GLY A 1 179 ? -0.959 -3.931 8.221 1.00 96.00 179 GLY A CA 1
ATOM 1392 C C . GLY A 1 179 ? 0.315 -4.773 8.251 1.00 96.00 179 GLY A C 1
ATOM 1393 O O . GLY A 1 179 ? 0.945 -4.967 7.213 1.00 96.00 179 GLY A O 1
ATOM 1394 N N . PHE A 1 180 ? 0.652 -5.356 9.406 1.00 95.25 180 PHE A N 1
ATOM 1395 C CA . PHE A 1 180 ? 1.815 -6.230 9.575 1.00 95.25 180 PHE A CA 1
ATOM 1396 C C . PHE A 1 180 ? 1.799 -7.409 8.613 1.00 95.25 180 PHE A C 1
ATOM 1398 O O . PHE A 1 180 ? 2.819 -7.713 7.999 1.00 95.25 180 PHE A O 1
ATOM 1405 N N . THR A 1 181 ? 0.642 -8.043 8.436 1.00 93.69 181 THR A N 1
ATOM 1406 C CA . THR A 1 181 ? 0.492 -9.178 7.520 1.00 93.69 181 THR A CA 1
ATOM 1407 C C . THR A 1 181 ? 0.806 -8.783 6.075 1.00 93.69 181 THR A C 1
ATOM 1409 O O . THR A 1 181 ? 1.548 -9.494 5.393 1.00 93.69 181 THR A O 1
ATOM 1412 N N . ILE A 1 182 ? 0.295 -7.634 5.615 1.00 95.88 182 ILE A N 1
ATOM 1413 C CA . ILE A 1 182 ? 0.581 -7.104 4.271 1.00 95.88 182 ILE A CA 1
ATOM 1414 C C . ILE A 1 182 ? 2.066 -6.762 4.139 1.00 95.88 182 ILE A C 1
ATOM 1416 O O . ILE A 1 182 ? 2.743 -7.256 3.237 1.00 95.88 182 ILE A O 1
ATOM 1420 N N . GLY A 1 183 ? 2.583 -5.971 5.081 1.00 95.94 183 GLY A N 1
ATOM 1421 C CA . GLY A 1 183 ? 3.969 -5.530 5.080 1.00 95.94 183 GLY A CA 1
ATOM 1422 C C . GLY A 1 183 ? 4.938 -6.704 5.085 1.00 95.94 183 GLY A C 1
ATOM 1423 O O . GLY A 1 183 ? 5.878 -6.719 4.301 1.00 95.94 183 GLY A O 1
ATOM 1424 N N . TYR A 1 184 ? 4.695 -7.724 5.910 1.00 94.69 184 TYR A N 1
ATOM 1425 C CA . TYR A 1 184 ? 5.547 -8.909 5.987 1.00 94.69 184 TYR A CA 1
ATOM 1426 C C . TYR A 1 184 ? 5.639 -9.630 4.646 1.00 94.69 184 TYR A C 1
ATOM 1428 O O . TYR A 1 184 ? 6.744 -9.951 4.215 1.00 94.69 184 TYR A O 1
ATOM 1436 N N . ARG A 1 185 ? 4.515 -9.819 3.943 1.00 93.69 185 ARG A N 1
ATOM 1437 C CA . ARG A 1 185 ? 4.521 -10.419 2.599 1.00 93.69 185 ARG A CA 1
ATOM 1438 C C . ARG A 1 185 ? 5.319 -9.580 1.608 1.00 93.69 185 ARG A C 1
ATOM 1440 O O . ARG A 1 185 ? 6.063 -10.142 0.812 1.00 93.69 185 ARG A O 1
ATOM 1447 N N . ASP A 1 186 ? 5.203 -8.257 1.664 1.00 94.88 186 ASP A N 1
ATOM 1448 C CA . ASP A 1 186 ? 5.994 -7.372 0.804 1.00 94.88 186 ASP A CA 1
ATOM 1449 C C . ASP A 1 186 ? 7.482 -7.455 1.117 1.00 94.88 186 ASP A C 1
ATOM 1451 O O . ASP A 1 186 ? 8.290 -7.584 0.203 1.00 94.88 186 ASP A O 1
ATOM 1455 N N . GLY A 1 187 ? 7.846 -7.443 2.397 1.00 93.56 187 GLY A N 1
ATOM 1456 C CA . GLY A 1 187 ? 9.223 -7.626 2.841 1.00 93.56 187 GLY A CA 1
ATOM 1457 C C . GLY A 1 187 ? 9.802 -8.974 2.425 1.00 93.56 187 GLY A C 1
ATOM 1458 O O . GLY A 1 187 ? 10.936 -9.027 1.966 1.00 93.56 187 GLY A O 1
ATOM 1459 N N . PHE A 1 188 ? 9.020 -10.047 2.558 1.00 92.25 188 PHE A N 1
ATOM 1460 C CA . PHE A 1 188 ? 9.404 -11.415 2.213 1.00 92.25 188 PHE A CA 1
ATOM 1461 C C . PHE A 1 188 ? 9.630 -11.592 0.705 1.00 92.25 188 PHE A C 1
ATOM 1463 O O . PHE A 1 188 ? 10.636 -12.172 0.292 1.00 92.25 188 PHE A O 1
ATOM 1470 N N . ASN A 1 189 ? 8.718 -11.072 -0.124 1.00 90.50 189 ASN A N 1
ATOM 1471 C CA . ASN A 1 189 ? 8.787 -11.221 -1.580 1.00 90.50 189 ASN A CA 1
ATOM 1472 C C . ASN A 1 189 ? 9.821 -10.281 -2.213 1.00 90.50 189 ASN A C 1
ATOM 1474 O O . ASN A 1 189 ? 10.562 -10.697 -3.101 1.00 90.50 189 ASN A O 1
ATOM 1478 N N . ASN A 1 190 ? 9.942 -9.051 -1.704 1.00 86.62 190 ASN A N 1
ATOM 1479 C CA . ASN A 1 190 ? 10.831 -8.023 -2.252 1.00 86.62 190 ASN A CA 1
ATOM 1480 C C . ASN A 1 190 ? 12.209 -7.994 -1.585 1.00 86.62 190 ASN A C 1
ATOM 1482 O O . ASN A 1 190 ? 12.889 -6.965 -1.580 1.00 86.62 190 ASN A O 1
ATOM 1486 N N . GLN A 1 191 ? 12.653 -9.123 -1.030 1.00 80.31 191 GLN A N 1
ATOM 1487 C CA . GLN A 1 191 ? 14.051 -9.279 -0.655 1.00 80.31 191 GLN A CA 1
ATOM 1488 C C . GLN A 1 191 ? 14.885 -9.207 -1.929 1.00 80.31 191 GLN A C 1
ATOM 1490 O O . GLN A 1 191 ? 14.887 -10.162 -2.717 1.00 80.31 191 GLN A O 1
ATOM 1495 N N . SER A 1 192 ? 15.611 -8.101 -2.119 1.00 66.06 192 SER A N 1
ATOM 1496 C CA . SER A 1 192 ? 16.666 -8.028 -3.122 1.00 66.06 192 SER A CA 1
ATOM 1497 C C . SER A 1 192 ? 17.533 -9.262 -2.923 1.00 66.06 192 SER A C 1
ATOM 1499 O O . SER A 1 192 ? 18.025 -9.504 -1.816 1.00 66.06 192 SER A O 1
ATOM 1501 N N . ARG A 1 193 ? 17.679 -10.097 -3.968 1.00 57.78 193 ARG A N 1
ATOM 1502 C CA . ARG A 1 193 ? 18.693 -11.153 -3.936 1.00 57.78 193 ARG A CA 1
ATOM 1503 C C . ARG A 1 193 ? 19.964 -10.419 -3.543 1.00 57.78 193 ARG A C 1
ATOM 1505 O O . ARG A 1 193 ? 20.405 -9.556 -4.301 1.00 57.78 193 ARG A O 1
ATOM 1512 N N . ARG A 1 194 ? 20.524 -10.696 -2.358 1.00 48.75 194 ARG A N 1
ATOM 1513 C CA . ARG A 1 194 ? 21.919 -10.346 -2.106 1.00 48.75 194 ARG A CA 1
ATOM 1514 C C . ARG A 1 194 ? 22.632 -10.949 -3.300 1.00 48.75 194 ARG A C 1
ATOM 1516 O O . ARG A 1 194 ? 22.634 -12.174 -3.422 1.00 48.75 194 ARG A O 1
ATOM 1523 N N . GLN A 1 195 ? 23.096 -10.118 -4.236 1.00 41.06 195 GLN A N 1
ATOM 1524 C CA . GLN A 1 195 ? 23.963 -10.616 -5.285 1.00 41.06 195 GLN A CA 1
ATOM 1525 C C . GLN A 1 195 ? 25.044 -11.369 -4.517 1.00 41.06 195 GLN A C 1
ATOM 1527 O O . GLN A 1 195 ? 25.635 -10.761 -3.615 1.00 41.06 195 GLN A O 1
ATOM 1532 N N . PRO A 1 196 ? 25.230 -12.684 -4.745 1.00 43.72 196 PRO A N 1
ATOM 1533 C CA . PRO A 1 196 ? 26.383 -13.350 -4.178 1.00 43.72 196 PRO A CA 1
ATOM 1534 C C . PRO A 1 196 ? 27.551 -12.478 -4.602 1.00 43.72 196 PRO A C 1
ATOM 1536 O O . PRO A 1 196 ? 27.683 -12.195 -5.795 1.00 43.72 196 PRO A O 1
ATOM 1539 N N . THR A 1 197 ? 28.273 -11.927 -3.621 1.00 47.94 197 THR A N 1
ATOM 1540 C CA . THR A 1 197 ? 29.438 -11.082 -3.859 1.00 47.94 197 THR A CA 1
ATOM 1541 C C . THR A 1 197 ? 30.243 -11.807 -4.911 1.00 47.94 197 THR A C 1
ATOM 1543 O O . THR A 1 197 ? 30.717 -12.916 -4.661 1.00 47.94 197 THR A O 1
ATOM 1546 N N . ARG A 1 198 ? 30.252 -11.259 -6.130 1.00 45.03 198 ARG A N 1
ATOM 1547 C CA . ARG A 1 198 ? 30.959 -11.850 -7.254 1.00 45.03 198 ARG A CA 1
ATOM 1548 C C . ARG A 1 198 ? 32.403 -11.795 -6.802 1.00 45.03 198 ARG A C 1
ATOM 1550 O O . ARG A 1 198 ? 32.985 -10.715 -6.794 1.00 45.03 198 ARG A O 1
ATOM 1557 N N . ASN A 1 199 ? 32.913 -12.912 -6.287 1.00 44.94 199 ASN A N 1
ATOM 1558 C CA . ASN A 1 199 ? 34.311 -13.042 -5.938 1.00 44.94 199 ASN A CA 1
ATOM 1559 C C . ASN A 1 199 ? 35.035 -12.763 -7.245 1.00 44.94 199 ASN A C 1
ATOM 1561 O O . ASN A 1 199 ? 35.005 -13.570 -8.172 1.00 44.94 199 ASN A O 1
ATOM 1565 N N . VAL A 1 200 ? 35.563 -11.549 -7.359 1.00 51.56 200 VAL A N 1
ATOM 1566 C CA . VAL A 1 200 ? 36.506 -11.194 -8.399 1.00 51.56 200 VAL A CA 1
ATOM 1567 C C . VAL A 1 200 ? 37.734 -12.013 -8.042 1.00 51.56 200 VAL A C 1
ATOM 1569 O O . VAL A 1 200 ? 38.564 -11.589 -7.242 1.00 51.56 200 VAL A O 1
ATOM 1572 N N . GLU A 1 201 ? 37.794 -13.242 -8.554 1.00 50.53 201 GLU A N 1
ATOM 1573 C CA . GLU A 1 201 ? 39.048 -13.963 -8.674 1.00 50.53 201 GLU A CA 1
ATOM 1574 C C . GLU A 1 201 ? 39.939 -13.092 -9.551 1.00 50.53 201 GLU A C 1
ATOM 1576 O O . GLU A 1 201 ? 39.837 -13.057 -10.778 1.00 50.53 201 GLU A O 1
ATOM 1581 N N . VAL A 1 202 ? 40.784 -12.311 -8.884 1.00 52.56 202 VAL A N 1
ATOM 1582 C CA . VAL A 1 202 ? 41.944 -11.685 -9.492 1.00 52.56 202 VAL A CA 1
ATOM 1583 C C . VAL A 1 202 ? 42.855 -12.839 -9.891 1.00 52.56 202 VAL A C 1
ATOM 1585 O O . VAL A 1 202 ? 43.684 -13.303 -9.112 1.00 52.56 202 VAL A O 1
ATOM 1588 N N . SER A 1 203 ? 42.658 -13.346 -11.106 1.00 57.38 203 SER A N 1
ATOM 1589 C CA . SER A 1 203 ? 43.620 -14.211 -11.772 1.00 57.38 203 SER A CA 1
ATOM 1590 C C . SER A 1 203 ? 44.878 -13.384 -12.022 1.00 57.38 203 SER A C 1
ATOM 1592 O O . SER A 1 203 ? 45.014 -12.725 -13.054 1.00 57.38 203 SER A O 1
ATOM 1594 N N . SER A 1 204 ? 45.799 -13.392 -11.059 1.00 57.69 204 SER A N 1
ATOM 1595 C CA . SER A 1 204 ? 47.187 -13.006 -11.289 1.00 57.69 204 SER A CA 1
ATOM 1596 C C . SER A 1 204 ? 47.800 -13.993 -12.278 1.00 57.69 204 SER A C 1
ATOM 1598 O O . SER A 1 204 ? 48.303 -15.046 -11.894 1.00 57.69 204 SER A O 1
ATOM 1600 N N . ALA A 1 205 ? 47.748 -13.643 -13.561 1.00 56.62 205 ALA A N 1
ATOM 1601 C CA . ALA A 1 205 ? 48.643 -14.211 -14.553 1.00 56.62 205 ALA A CA 1
ATOM 1602 C C . ALA A 1 205 ? 50.070 -13.735 -14.229 1.00 56.62 205 ALA A C 1
ATOM 1604 O O . ALA A 1 205 ? 50.324 -12.530 -14.150 1.00 56.62 205 ALA A O 1
ATOM 1605 N N . LYS A 1 206 ? 50.950 -14.701 -13.965 1.00 52.72 206 LYS A N 1
ATOM 1606 C CA . LYS A 1 206 ? 52.407 -14.546 -13.995 1.00 52.72 206 LYS A CA 1
ATOM 1607 C C . LYS A 1 206 ? 52.909 -14.784 -15.410 1.00 52.72 206 LYS A C 1
ATOM 1609 O O . LYS A 1 206 ? 52.294 -15.632 -16.093 1.00 52.72 206 LYS A O 1
#

Radius of gyration: 21.8 Å; chains: 1; bounding box: 91×42×62 Å

Foldseek 3Di:
DDPVVVVVVVVVVVVVVVVPPPPPPCCPDALLVLVQQQALLLVLLVQLLVQLLVVLLVCVVVVHDQDDLVPDPVLVVSVDDVSSPDPVSSNNSNNLNNVLNNLCNNVVHDSCSSVLSSVLSPPPDNPDNDPLLNQLLSVLLVQLLVVLLVVQLPDLFDDQDPPPCVPGDPSSVSNNSSSSRNNNNSNNSNNDPPPPPPPPPPPPDD

Sequence (206 aa):
MTPGGRLALAIWLTLCTTILVAQERHLGNDSASTLFTESPFAHGYMHGYEAGFHFGDLDLQLGREPRDPAVIAEFKRDGFQNYFGSKSSYKFGYHDGFRAGYSDATHELPFRAIVNLRQAAEGLTVKSLVRPFDDGFRDGYSHGRRKGGEDGRVAPQANPINPPCLGLPDEYCSGFARGFTIGYRDGFNNQSRRQPTRNVEVSSAK

Organism: Koribacter versatilis (strain Ellin345) (NCBI:txid204669)

pLDDT: mean 83.97, std 17.09, range [41.06, 98.56]